Protein AF-A0A850AVA7-F1 (afdb_monomer_lite)

Secondary structure (DSSP, 8-state):
--------------S--S--------------S--HHHHHHHHHHHHHTSEEPSSSS-EET--HHHHHHHHHHHHHHHHHHHHHHHHHHHHHHHHHHHHHHHHHHHHHHHHHHHHHHHHHHHHHHHHHHHHHHHHHHHHHHHHHHHHHHHHHH-HHHHHHHHHHHHHHHHHHHHHHHHHHHHHHHHHHHHHHHHHHHHHHHHHHHHHHHHHHHHHHHTT-TT---

pLDDT: mean 82.19, std 18.34, range [40.22, 98.38]

Foldseek 3Di:
DDDDDDDDDPPDPDPPPPPDPPPPPCPVPPDPLDPLVNLVVVLVCQQVQWDDDPPDRDTHNRDPPSNVVSVVSNVVRVVVVVVVVVVVVVVVVVVVVVVVVVVVVVVVVVVVVVVVVVVVVVVVVVVVVVVVVVVVVVVVVVVVVVVVVCCVPPVVNVVVVVVVVVVVVVVVVVVVVVVVVVVVVVVVVVVVVVVVVVVVVVVVVVVVVVVVVVVVVVVDPPPPD

Sequence (225 aa):
MATDTNNGDDGSKTVSDRPLPRTGGLQRPDSEHADVYAILRELEELPDKATRLPIGSILIGFDHRRFHDLVLKMRANLPADVRVARRITRDQDKMVGQAKQQCDNLIAEGKRKADELIANAEHNASELIEKAQLKSERIIAEAEIEAQKLVSESQVVQVARSQAKEILHRAGTEAEDMRLGATDYASDVLTNLAAALERAHGEVERGRKRLEDVRVELSDPSDRG

Radius of gyration: 69.8 Å; chains: 1; bounding box: 145×46×191 Å

Structure (mmCIF, N/CA/C/O backbone):
data_AF-A0A850AVA7-F1
#
_entry.id   AF-A0A850AVA7-F1
#
loop_
_atom_site.group_PDB
_atom_site.id
_atom_site.type_symbol
_atom_site.label_atom_id
_atom_site.label_alt_id
_atom_site.label_comp_id
_atom_site.label_asym_id
_atom_site.label_entity_id
_atom_site.label_seq_id
_atom_site.pdbx_PDB_ins_code
_atom_site.Cartn_x
_atom_site.Cartn_y
_atom_site.Cartn_z
_atom_site.occupancy
_atom_site.B_iso_or_equiv
_atom_site.auth_seq_id
_atom_site.auth_comp_id
_atom_site.auth_asym_id
_atom_site.auth_atom_id
_atom_site.pdbx_PDB_model_num
ATOM 1 N N . MET A 1 1 ? 50.092 5.566 8.764 1.00 40.22 1 MET A N 1
ATOM 2 C CA . MET A 1 1 ? 50.198 4.256 8.088 1.00 40.22 1 MET A CA 1
ATOM 3 C C . MET A 1 1 ? 48.901 4.038 7.332 1.00 40.22 1 MET A C 1
ATOM 5 O O . MET A 1 1 ? 47.890 4.030 8.010 1.00 40.22 1 MET A O 1
ATOM 9 N N . ALA A 1 2 ? 49.000 3.948 5.995 1.00 43.91 2 ALA A N 1
ATOM 10 C CA . ALA A 1 2 ? 48.118 3.283 5.013 1.00 43.91 2 ALA A CA 1
ATOM 11 C C . ALA A 1 2 ? 46.589 3.490 5.095 1.00 43.91 2 ALA A C 1
ATOM 13 O O . ALA A 1 2 ? 46.009 3.385 6.161 1.00 43.91 2 ALA A O 1
ATOM 14 N N . THR A 1 3 ? 45.801 3.661 4.037 1.00 45.06 3 THR A N 1
ATOM 15 C CA . THR A 1 3 ? 45.907 3.867 2.576 1.00 45.06 3 THR A CA 1
ATOM 16 C C . THR A 1 3 ? 44.430 4.024 2.186 1.00 45.06 3 THR A C 1
ATOM 18 O O . THR A 1 3 ? 43.602 3.232 2.621 1.00 45.06 3 THR A O 1
ATOM 21 N N . ASP A 1 4 ? 44.018 5.146 1.616 1.00 48.94 4 ASP A N 1
ATOM 22 C CA . ASP A 1 4 ? 43.656 5.231 0.198 1.00 48.94 4 ASP A CA 1
ATOM 23 C C . ASP A 1 4 ? 42.806 4.050 -0.319 1.00 48.94 4 ASP A C 1
ATOM 25 O O . ASP A 1 4 ? 43.321 2.964 -0.587 1.00 48.94 4 ASP A O 1
ATOM 29 N N . THR A 1 5 ? 41.496 4.259 -0.477 1.00 52.19 5 THR A N 1
ATOM 30 C CA . THR A 1 5 ? 40.691 3.543 -1.483 1.00 52.19 5 THR A CA 1
ATOM 31 C C . THR A 1 5 ? 39.539 4.436 -1.941 1.00 52.19 5 THR A C 1
ATOM 33 O O . THR A 1 5 ? 38.397 4.351 -1.498 1.00 52.19 5 THR A O 1
ATOM 36 N N . ASN A 1 6 ? 39.920 5.364 -2.811 1.00 48.75 6 ASN A N 1
ATOM 37 C CA . ASN A 1 6 ? 39.227 5.751 -4.035 1.00 48.75 6 ASN A CA 1
ATOM 38 C C . ASN A 1 6 ? 38.164 4.738 -4.528 1.00 48.75 6 ASN A C 1
ATOM 40 O O . ASN A 1 6 ? 38.482 3.556 -4.636 1.00 48.75 6 ASN A O 1
ATOM 44 N N . ASN A 1 7 ? 36.952 5.194 -4.880 1.00 44.25 7 ASN A N 1
ATOM 45 C CA . ASN A 1 7 ? 36.428 5.179 -6.263 1.00 44.25 7 ASN A CA 1
ATOM 46 C C . ASN A 1 7 ? 34.925 5.544 -6.270 1.00 44.25 7 ASN A C 1
ATOM 48 O O . ASN A 1 7 ? 34.054 4.678 -6.190 1.00 44.25 7 ASN A O 1
ATOM 52 N N . GLY A 1 8 ? 34.626 6.842 -6.336 1.00 41.84 8 GLY A N 1
ATOM 53 C CA . GLY A 1 8 ? 33.278 7.369 -6.536 1.00 41.84 8 GLY A CA 1
ATOM 54 C C . GLY A 1 8 ? 33.093 7.837 -7.977 1.00 41.84 8 GLY A C 1
ATOM 55 O O . GLY A 1 8 ? 33.722 8.804 -8.386 1.00 41.84 8 GLY A O 1
ATOM 56 N N . ASP A 1 9 ? 32.217 7.133 -8.692 1.00 46.91 9 ASP A N 1
ATOM 57 C CA . ASP A 1 9 ? 31.283 7.677 -9.685 1.00 46.91 9 ASP A CA 1
ATOM 58 C C . ASP A 1 9 ? 31.857 8.385 -10.939 1.00 46.91 9 ASP A C 1
ATOM 60 O O . ASP A 1 9 ? 31.787 9.601 -11.102 1.00 46.91 9 ASP A O 1
ATOM 64 N N . ASP A 1 10 ? 32.359 7.582 -11.887 1.00 45.75 10 ASP A N 1
ATOM 65 C CA . ASP A 1 10 ? 32.563 7.956 -13.300 1.00 45.75 10 ASP A CA 1
ATOM 66 C C . ASP A 1 10 ? 31.261 7.704 -14.095 1.00 45.75 10 ASP A C 1
ATOM 68 O O . ASP A 1 10 ? 31.155 6.782 -14.907 1.00 45.75 10 ASP A O 1
ATOM 72 N N . GLY A 1 11 ? 30.222 8.482 -13.779 1.00 44.34 11 GLY A N 1
ATOM 73 C CA . GLY A 1 11 ? 28.854 8.346 -14.296 1.00 44.34 11 GLY A CA 1
ATOM 74 C C . GLY A 1 11 ? 28.497 9.238 -15.493 1.00 44.34 11 GLY A C 1
ATOM 75 O O . GLY A 1 11 ? 27.316 9.460 -15.752 1.00 44.34 11 GLY A O 1
ATOM 76 N N . SER A 1 12 ? 29.468 9.776 -16.239 1.00 43.72 12 SER A N 1
ATOM 77 C CA . SER A 1 12 ? 29.188 10.644 -17.398 1.00 43.72 12 SER A CA 1
ATOM 78 C C . SER A 1 12 ? 30.064 10.357 -18.616 1.00 43.72 12 SER A C 1
ATOM 80 O O . SER A 1 12 ? 30.457 11.257 -19.354 1.00 43.72 12 SER A O 1
ATOM 82 N N . LYS A 1 13 ? 30.288 9.078 -18.932 1.00 46.06 13 LYS A N 1
ATOM 83 C CA . LYS A 1 13 ? 30.668 8.691 -20.301 1.00 46.06 13 LYS A CA 1
ATOM 84 C C . LYS A 1 13 ? 29.435 8.730 -21.193 1.00 46.06 13 LYS A C 1
ATOM 86 O O . LYS A 1 13 ? 28.883 7.707 -21.594 1.00 46.06 13 LYS A O 1
ATOM 91 N N . THR A 1 14 ? 28.984 9.947 -21.481 1.00 48.88 14 THR A N 1
ATOM 92 C CA . THR A 1 14 ? 28.073 10.206 -22.585 1.00 48.88 14 THR A CA 1
ATOM 93 C C . THR A 1 14 ? 28.705 9.636 -23.848 1.00 48.88 14 THR A C 1
ATOM 95 O O . THR A 1 14 ? 29.865 9.869 -24.186 1.00 48.88 14 THR A O 1
ATOM 98 N N . VAL A 1 15 ? 27.921 8.815 -24.535 1.00 51.09 15 VAL A N 1
ATOM 99 C CA . VAL A 1 15 ? 28.202 8.257 -25.855 1.00 51.09 15 VAL A CA 1
ATOM 100 C C . VAL A 1 15 ? 28.161 9.406 -26.870 1.00 51.09 15 VAL A C 1
ATOM 102 O O . VAL A 1 15 ? 27.240 9.512 -27.669 1.00 51.09 15 VAL A O 1
ATOM 105 N N . SER A 1 16 ? 29.114 10.332 -26.793 1.00 58.72 16 SER A N 1
ATOM 106 C CA . SER A 1 16 ? 29.153 11.514 -27.655 1.00 58.72 16 SER A CA 1
ATOM 107 C C . SER A 1 16 ? 30.575 11.937 -28.004 1.00 58.72 16 SER A C 1
ATOM 109 O O . SER A 1 16 ? 30.833 13.112 -28.199 1.00 58.72 16 SER A O 1
ATOM 111 N N . ASP A 1 17 ? 31.493 10.979 -28.099 1.00 48.34 17 ASP A N 1
ATOM 112 C CA . ASP A 1 17 ? 32.820 11.220 -28.677 1.00 48.34 17 ASP A CA 1
ATOM 113 C C . ASP A 1 17 ? 33.333 9.991 -29.432 1.00 48.34 17 ASP A C 1
ATOM 115 O O . ASP A 1 17 ? 34.533 9.751 -29.553 1.00 48.34 17 ASP A O 1
ATOM 119 N N . ARG A 1 18 ? 32.425 9.180 -30.000 1.00 54.41 18 ARG A N 1
ATOM 120 C CA . ARG A 1 18 ? 32.844 8.380 -31.153 1.00 54.41 18 ARG A CA 1
ATOM 121 C C . ARG A 1 18 ? 33.002 9.381 -32.288 1.00 54.41 18 ARG A C 1
ATOM 123 O O . ARG A 1 18 ? 31.973 9.884 -32.745 1.00 54.41 18 ARG A O 1
ATOM 130 N N . PRO A 1 19 ? 34.236 9.704 -32.726 1.00 49.38 19 PRO A N 1
ATOM 131 C CA . PRO A 1 19 ? 34.391 10.536 -33.899 1.00 49.38 19 PRO A CA 1
ATOM 132 C C . PRO A 1 19 ? 33.568 9.868 -34.991 1.00 49.38 19 PRO A C 1
ATOM 134 O O . PRO A 1 19 ? 33.664 8.647 -35.176 1.00 49.38 19 PRO A O 1
ATOM 137 N N . LEU A 1 20 ? 32.722 10.654 -35.666 1.00 51.19 20 LEU A N 1
ATOM 138 C CA . LEU A 1 20 ? 32.111 10.225 -36.919 1.00 51.19 20 LEU A CA 1
ATOM 139 C C . LEU A 1 20 ? 33.210 9.500 -37.697 1.00 51.19 20 LEU A C 1
ATOM 141 O O . LEU A 1 20 ? 34.329 10.037 -37.730 1.00 51.19 20 LEU A O 1
ATOM 145 N N . PRO A 1 21 ? 32.958 8.287 -38.238 1.00 52.53 21 PRO A N 1
ATOM 146 C CA . PRO A 1 21 ? 33.949 7.632 -39.075 1.00 52.53 21 PRO A CA 1
ATOM 147 C C . PRO A 1 21 ? 34.359 8.704 -40.057 1.00 52.53 21 PRO A C 1
ATOM 149 O O . PRO A 1 21 ? 33.472 9.220 -40.740 1.00 52.53 21 PRO A O 1
ATOM 152 N N . ARG A 1 22 ? 35.633 9.142 -39.985 1.00 52.91 22 ARG A N 1
ATOM 153 C CA . ARG A 1 22 ? 36.153 10.209 -40.839 1.00 52.91 22 ARG A CA 1
ATOM 154 C C . ARG A 1 22 ? 35.634 9.819 -42.188 1.00 52.91 22 ARG A C 1
ATOM 156 O O . ARG A 1 22 ? 36.001 8.730 -42.633 1.00 52.91 22 ARG A O 1
ATOM 163 N N . THR A 1 23 ? 34.681 10.588 -42.717 1.00 51.75 23 THR A N 1
ATOM 164 C CA . THR A 1 23 ? 34.121 10.330 -44.029 1.00 51.75 23 THR A CA 1
ATOM 165 C C . THR A 1 23 ? 35.381 10.309 -44.838 1.00 51.75 23 THR A C 1
ATOM 167 O O . THR A 1 23 ? 36.045 11.346 -44.916 1.00 51.75 23 THR A O 1
ATOM 170 N N . GLY A 1 24 ? 35.821 9.099 -45.217 1.00 45.47 24 GLY A N 1
ATOM 171 C CA . GLY A 1 24 ? 37.013 8.926 -46.012 1.00 45.47 24 GLY A CA 1
ATOM 172 C C . GLY A 1 24 ? 36.717 9.889 -47.115 1.00 45.47 24 GLY A C 1
ATOM 173 O O . GLY A 1 24 ? 35.638 9.770 -47.716 1.00 45.47 24 GLY A O 1
ATOM 174 N N . GLY A 1 25 ? 37.514 10.964 -47.178 1.00 41.78 25 GLY A N 1
ATOM 175 C CA . GLY A 1 25 ? 37.182 12.054 -48.059 1.00 41.78 25 GLY A CA 1
ATOM 176 C C . GLY A 1 25 ? 36.840 11.386 -49.374 1.00 41.78 25 GLY A C 1
ATOM 177 O O . GLY A 1 25 ? 37.412 10.342 -49.721 1.00 41.78 25 GLY A O 1
ATOM 178 N N . LEU A 1 26 ? 35.937 11.968 -50.138 1.00 47.44 26 LEU A N 1
ATOM 179 C CA . LEU A 1 26 ? 36.183 11.879 -51.558 1.00 47.44 26 LEU A CA 1
ATOM 180 C C . LEU A 1 26 ? 37.540 12.573 -51.771 1.00 47.44 26 LEU A C 1
ATOM 182 O O . LEU A 1 26 ? 37.601 13.718 -52.203 1.00 47.44 26 LEU A O 1
ATOM 186 N N . GLN A 1 27 ? 38.631 11.889 -51.397 1.00 50.00 27 GLN A N 1
ATOM 187 C CA . GLN A 1 27 ? 39.891 11.916 -52.067 1.00 50.00 27 GLN A CA 1
ATOM 188 C C . GLN A 1 27 ? 39.424 11.553 -53.455 1.00 50.00 27 GLN A C 1
ATOM 190 O O . GLN A 1 27 ? 39.160 10.391 -53.778 1.00 50.00 27 GLN A O 1
ATOM 195 N N . ARG A 1 28 ? 39.142 12.609 -54.226 1.00 47.41 28 ARG A N 1
ATOM 196 C CA . ARG A 1 28 ? 39.121 12.500 -55.667 1.00 47.41 28 ARG A CA 1
ATOM 197 C C . ARG A 1 28 ? 40.365 11.668 -55.930 1.00 47.41 28 ARG A C 1
ATOM 199 O O . ARG A 1 28 ? 41.409 12.061 -55.398 1.00 47.41 28 ARG A O 1
ATOM 206 N N . PRO A 1 29 ? 40.249 10.479 -56.548 1.00 50.31 29 PRO A N 1
ATOM 207 C CA . PRO A 1 29 ? 41.451 9.741 -56.888 1.00 50.31 29 PRO A CA 1
ATOM 208 C C . PRO A 1 29 ? 42.363 10.781 -57.520 1.00 50.31 29 PRO A C 1
ATOM 210 O O . PRO A 1 29 ? 41.869 11.540 -58.356 1.00 50.31 29 PRO A O 1
ATOM 213 N N . ASP A 1 30 ? 43.580 10.939 -56.993 1.00 52.69 30 ASP A N 1
ATOM 214 C CA . ASP A 1 30 ? 44.562 11.871 -57.532 1.00 52.69 30 ASP A CA 1
ATOM 215 C C . ASP A 1 30 ? 44.819 11.393 -58.956 1.00 52.69 30 ASP A C 1
ATOM 217 O O . ASP A 1 30 ? 45.648 10.528 -59.226 1.00 52.69 30 ASP A O 1
ATOM 221 N N . SER A 1 31 ? 43.949 11.817 -59.857 1.00 50.66 31 SER A N 1
ATOM 222 C CA . SER A 1 31 ? 43.839 11.243 -61.164 1.00 50.66 31 SER A CA 1
ATOM 223 C C . SER A 1 31 ? 44.571 12.215 -62.044 1.00 50.66 31 SER A C 1
ATOM 225 O O . SER A 1 31 ? 43.991 13.151 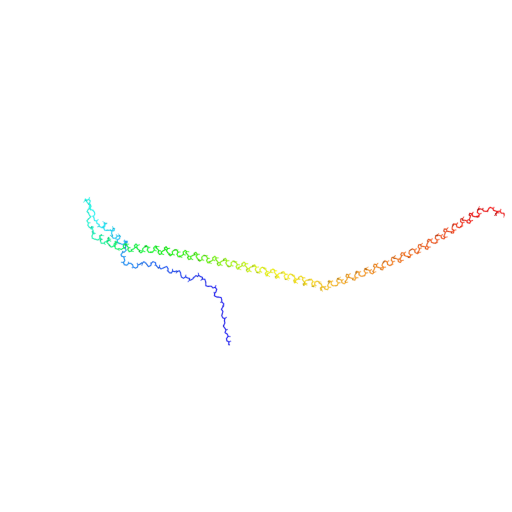-62.587 1.00 50.66 31 SER A O 1
ATOM 227 N N . GLU A 1 32 ? 45.833 11.885 -62.281 1.00 52.34 32 GLU A N 1
ATOM 228 C CA . GLU A 1 32 ? 46.534 12.154 -63.538 1.00 52.34 32 GLU A CA 1
ATOM 229 C C . GLU A 1 32 ? 45.783 11.581 -64.772 1.00 52.34 32 GLU A C 1
ATOM 231 O O . GLU A 1 32 ? 46.353 11.394 -65.845 1.00 52.34 32 GLU A O 1
ATOM 236 N N . HIS A 1 33 ? 44.488 11.276 -64.660 1.00 53.81 33 HIS A N 1
ATOM 237 C CA . HIS A 1 33 ? 43.604 10.993 -65.769 1.00 53.81 33 HIS A CA 1
ATOM 238 C C . HIS A 1 33 ? 43.091 12.341 -66.255 1.00 53.81 33 HIS A C 1
ATOM 240 O O . HIS A 1 33 ? 42.361 13.031 -65.548 1.00 53.81 33 HIS A O 1
ATOM 246 N N . ALA A 1 34 ? 43.531 12.734 -67.451 1.00 56.72 34 ALA A N 1
ATOM 247 C CA . ALA A 1 34 ? 43.000 13.890 -68.155 1.00 56.72 34 ALA A CA 1
ATOM 248 C C . ALA A 1 34 ? 41.467 13.863 -68.073 1.00 56.72 34 ALA A C 1
ATOM 250 O O . ALA A 1 34 ? 40.853 12.914 -68.567 1.00 56.72 34 ALA A O 1
ATOM 251 N N . ASP A 1 35 ? 40.901 14.867 -67.395 1.00 72.00 35 ASP A N 1
ATOM 252 C CA . ASP A 1 35 ? 39.476 14.975 -67.097 1.00 72.00 35 ASP A CA 1
ATOM 253 C C . ASP A 1 35 ? 38.687 14.714 -68.384 1.00 72.00 35 ASP A C 1
ATOM 255 O O . ASP A 1 35 ? 38.837 15.437 -69.373 1.00 72.00 35 ASP A O 1
ATOM 259 N N . VAL A 1 36 ? 37.892 13.642 -68.408 1.00 76.31 36 VAL A N 1
ATOM 260 C CA . VAL A 1 36 ? 37.093 13.272 -69.584 1.00 76.31 36 VAL A CA 1
ATOM 261 C C . VAL A 1 36 ? 36.213 14.446 -70.008 1.00 76.31 36 VAL A C 1
ATOM 263 O O . VAL A 1 36 ? 36.007 14.639 -71.203 1.00 76.31 36 VAL A O 1
ATOM 266 N N . TYR A 1 37 ? 35.775 15.285 -69.063 1.00 75.25 37 TYR A N 1
ATOM 267 C CA . TYR A 1 37 ? 35.042 16.513 -69.357 1.00 75.25 37 TYR A CA 1
ATOM 268 C C . TYR A 1 37 ? 35.904 17.577 -70.042 1.00 75.25 37 TYR A C 1
ATOM 270 O O . TYR A 1 37 ? 35.402 18.298 -70.900 1.00 75.25 37 TYR A O 1
ATOM 278 N N . ALA A 1 38 ? 37.192 17.672 -69.713 1.00 80.75 38 ALA A N 1
ATOM 279 C CA . ALA A 1 38 ? 38.118 18.559 -70.414 1.00 80.75 38 ALA A CA 1
ATOM 280 C C . ALA A 1 38 ? 38.400 18.062 -71.840 1.00 80.75 38 ALA A C 1
ATOM 282 O O . ALA A 1 38 ? 38.405 18.866 -72.769 1.00 80.75 38 ALA A O 1
ATOM 283 N N . ILE A 1 39 ? 38.562 16.746 -72.030 1.00 80.56 39 ILE A N 1
ATOM 284 C CA . ILE A 1 39 ? 38.726 16.133 -73.360 1.00 80.56 39 ILE A CA 1
ATOM 285 C C . ILE A 1 39 ? 37.460 16.321 -74.206 1.00 80.56 39 ILE A C 1
ATOM 287 O O . ILE A 1 39 ? 37.561 16.665 -75.380 1.00 80.56 39 ILE A O 1
ATOM 291 N N . LEU A 1 40 ? 36.277 16.117 -73.617 1.00 77.69 40 LEU A N 1
ATOM 292 C CA . LEU A 1 40 ? 34.985 16.344 -74.269 1.00 77.69 40 LEU A CA 1
ATOM 293 C C . LEU A 1 40 ? 34.816 17.799 -74.695 1.00 77.69 40 LEU A C 1
ATOM 295 O O . LEU A 1 40 ? 34.482 18.051 -75.846 1.00 77.69 40 LEU A O 1
ATOM 299 N N . ARG A 1 41 ? 35.118 18.745 -73.801 1.00 81.94 41 ARG A N 1
ATOM 300 C CA . ARG A 1 41 ? 35.055 20.179 -74.101 1.00 81.94 41 ARG A CA 1
ATOM 301 C C . ARG A 1 41 ? 36.007 20.562 -75.233 1.00 81.94 41 ARG A C 1
ATOM 303 O O . ARG A 1 41 ? 35.612 21.269 -76.150 1.00 81.94 41 ARG A O 1
ATOM 310 N N . GLU A 1 42 ? 37.244 20.063 -75.213 1.00 82.00 42 GLU A N 1
ATOM 311 C CA . GLU A 1 42 ? 38.199 20.317 -76.300 1.00 82.00 42 GLU A CA 1
ATOM 312 C C . GLU A 1 42 ? 37.700 19.726 -77.629 1.00 82.00 42 GLU A C 1
ATOM 314 O O . GLU A 1 42 ? 37.827 20.363 -78.672 1.00 82.00 42 GLU A O 1
ATOM 319 N N . LEU A 1 43 ? 37.089 18.538 -77.598 1.00 80.94 43 LEU A N 1
ATOM 320 C CA . LEU A 1 43 ? 36.521 17.875 -78.772 1.00 80.94 43 LEU A CA 1
ATOM 321 C C . LEU A 1 43 ? 35.287 18.609 -79.327 1.00 80.94 43 LEU A C 1
ATOM 323 O O . LEU A 1 43 ? 35.117 18.652 -80.545 1.00 80.94 43 LEU A O 1
ATOM 327 N N . GLU A 1 44 ? 34.470 19.212 -78.462 1.00 75.31 44 GLU A N 1
ATOM 328 C CA . GLU A 1 44 ? 33.330 20.071 -78.820 1.00 75.31 44 GLU A CA 1
ATOM 329 C C . GLU A 1 44 ? 33.762 21.412 -79.432 1.00 75.31 44 GLU A C 1
ATOM 331 O O . GLU A 1 44 ? 33.070 21.929 -80.302 1.00 75.31 44 GLU A O 1
ATOM 336 N N . GLU A 1 45 ? 34.922 21.955 -79.052 1.00 81.44 45 GLU A N 1
ATOM 337 C CA . GLU A 1 45 ? 35.440 23.221 -79.594 1.00 81.44 45 GLU A CA 1
ATOM 338 C C . GLU A 1 45 ? 36.118 23.081 -80.971 1.00 81.44 45 GLU A C 1
ATOM 340 O O . GLU A 1 45 ? 36.299 24.074 -81.683 1.00 81.44 45 GLU A O 1
ATOM 345 N N . LEU A 1 46 ? 36.553 21.875 -81.358 1.00 75.94 46 LEU A N 1
ATOM 346 C CA . LEU A 1 46 ? 37.264 21.654 -82.627 1.00 75.94 46 LEU A CA 1
ATOM 347 C C . LEU A 1 46 ? 36.433 22.005 -83.881 1.00 75.94 46 LEU A C 1
ATOM 349 O O . LEU A 1 46 ? 36.999 22.599 -84.802 1.00 75.94 46 LEU A O 1
ATOM 353 N N . PRO A 1 47 ? 35.128 21.676 -83.967 1.00 68.50 47 PRO A N 1
ATOM 354 C CA . PRO A 1 47 ? 34.270 22.091 -85.073 1.00 68.50 47 PRO A CA 1
ATOM 355 C C . PRO A 1 47 ? 33.967 23.593 -85.077 1.00 68.50 47 PRO A C 1
ATOM 357 O O . PRO A 1 47 ? 33.886 24.171 -86.158 1.00 68.50 47 PRO A O 1
ATOM 360 N N . ASP A 1 48 ? 33.833 24.225 -83.906 1.00 70.00 48 ASP A N 1
ATOM 361 C CA . ASP A 1 48 ? 33.526 25.660 -83.778 1.00 70.00 48 ASP A CA 1
ATOM 362 C C . ASP A 1 48 ? 34.681 26.546 -84.260 1.00 70.00 48 ASP A C 1
ATOM 364 O O . ASP A 1 48 ? 34.477 27.654 -84.756 1.00 70.00 48 ASP A O 1
ATOM 368 N N . LYS A 1 49 ? 35.912 26.034 -84.166 1.00 69.25 49 LYS A N 1
ATOM 369 C CA . LYS A 1 49 ? 37.121 26.683 -84.692 1.00 69.25 49 LYS A CA 1
ATOM 370 C C . LYS A 1 49 ? 37.303 26.480 -86.203 1.00 69.25 49 LYS A C 1
ATOM 372 O O . LYS A 1 49 ? 38.161 27.132 -86.799 1.00 69.25 49 LYS A O 1
ATOM 377 N N . ALA A 1 50 ? 36.518 25.606 -86.836 1.00 67.94 50 ALA A N 1
ATOM 378 C CA . ALA A 1 50 ? 36.593 25.342 -88.269 1.00 67.94 50 ALA A CA 1
ATOM 379 C C . ALA A 1 50 ? 35.628 26.244 -89.056 1.00 67.94 50 ALA A C 1
ATOM 381 O O . ALA A 1 50 ? 34.443 26.356 -88.748 1.00 67.94 50 ALA A O 1
ATOM 382 N N . THR A 1 51 ? 36.115 26.868 -90.129 1.00 66.44 51 THR A N 1
ATOM 383 C CA . THR A 1 51 ? 35.281 27.726 -90.984 1.00 66.44 51 THR A CA 1
ATOM 384 C C . THR A 1 51 ? 34.482 26.868 -91.969 1.00 66.44 51 THR A C 1
ATOM 386 O O . THR A 1 51 ? 35.062 26.109 -92.752 1.00 66.44 51 THR A O 1
ATOM 389 N N . ARG A 1 52 ? 33.146 26.988 -91.951 1.00 62.91 52 ARG A N 1
ATOM 390 C CA . ARG A 1 52 ? 32.242 26.345 -92.925 1.00 62.91 52 ARG A CA 1
ATOM 391 C C . ARG A 1 52 ? 32.037 27.230 -94.154 1.00 62.91 52 ARG A C 1
ATOM 393 O O . ARG A 1 52 ? 31.687 28.399 -94.017 1.00 62.91 52 ARG A O 1
ATOM 400 N N . LEU A 1 53 ? 32.200 26.657 -95.347 1.00 58.56 53 LEU A N 1
ATOM 401 C CA . LEU A 1 53 ? 31.893 27.323 -96.617 1.00 58.56 53 LEU A CA 1
ATOM 402 C C . LEU A 1 53 ? 30.458 27.007 -97.093 1.00 58.56 53 LEU A C 1
ATOM 404 O O . LEU A 1 53 ? 29.954 25.917 -96.828 1.00 58.56 53 LEU A O 1
ATOM 408 N N . PRO A 1 54 ? 29.798 27.930 -97.823 1.00 52.62 54 PRO A N 1
ATOM 409 C CA . PRO A 1 54 ? 28.399 27.787 -98.247 1.00 52.62 54 PRO A CA 1
ATOM 410 C C . PRO A 1 54 ? 28.171 26.779 -99.391 1.00 52.62 54 PRO A C 1
ATOM 412 O O . PRO A 1 54 ? 27.024 26.494 -99.724 1.00 52.62 54 PRO A O 1
ATOM 415 N N . ILE A 1 55 ? 29.229 26.223 -99.996 1.00 51.94 55 ILE A N 1
ATOM 416 C CA . ILE A 1 55 ? 29.142 25.272 -101.114 1.00 51.94 55 ILE A CA 1
ATOM 417 C C . ILE A 1 55 ? 29.930 24.010 -100.738 1.00 51.94 55 ILE A C 1
ATOM 419 O O . ILE A 1 55 ? 31.151 23.966 -100.863 1.00 51.94 55 ILE A O 1
ATOM 423 N N . GLY A 1 56 ? 29.218 22.984 -100.266 1.00 54.94 56 GLY A N 1
ATOM 424 C CA . GLY A 1 56 ? 29.785 21.686 -99.884 1.00 54.94 56 GLY A CA 1
ATOM 425 C C . GLY A 1 56 ? 30.237 21.592 -98.422 1.00 54.94 56 GLY A C 1
ATOM 426 O O . GLY A 1 56 ? 30.658 22.563 -97.803 1.00 54.94 56 GLY A O 1
ATOM 427 N N . SER A 1 57 ? 30.155 20.387 -97.856 1.00 60.41 57 SER A N 1
ATOM 428 C CA . SER A 1 57 ? 30.442 20.074 -96.446 1.00 60.41 57 SER A CA 1
ATOM 429 C C . SER A 1 57 ? 31.941 20.029 -96.106 1.00 60.41 57 SER A C 1
ATOM 431 O O . SER A 1 57 ? 32.372 19.199 -95.305 1.00 60.41 57 SER A O 1
ATOM 433 N N . ILE A 1 58 ? 32.760 20.865 -96.746 1.00 58.97 58 ILE A N 1
ATOM 434 C CA . ILE A 1 58 ? 34.207 20.913 -96.518 1.00 58.97 58 ILE A CA 1
ATOM 435 C C . ILE A 1 58 ? 34.481 21.888 -95.373 1.00 58.97 58 ILE A C 1
ATOM 437 O O . ILE A 1 58 ? 34.134 23.067 -95.440 1.00 58.97 58 ILE A O 1
ATOM 441 N N . LEU A 1 59 ? 35.106 21.379 -94.314 1.00 61.38 59 LEU A N 1
ATOM 442 C CA . LEU A 1 59 ? 35.547 22.161 -93.163 1.00 61.38 59 LEU A CA 1
ATOM 443 C C . LEU A 1 59 ? 37.004 22.585 -93.374 1.00 61.38 59 LEU A C 1
ATOM 445 O O . LEU A 1 59 ? 37.892 21.733 -93.415 1.00 61.38 59 LEU A O 1
ATOM 449 N N . ILE A 1 60 ? 37.260 23.890 -93.495 1.00 60.38 60 ILE A N 1
ATOM 450 C CA . ILE A 1 60 ? 38.624 24.434 -93.572 1.00 60.38 60 ILE A CA 1
ATOM 451 C C . ILE A 1 60 ? 39.083 24.795 -92.156 1.00 60.38 60 ILE A C 1
ATOM 453 O O . ILE A 1 60 ? 38.376 25.486 -91.423 1.00 60.38 60 ILE A O 1
ATOM 457 N N . GLY A 1 61 ? 40.266 24.312 -91.765 1.00 66.12 61 GLY A N 1
ATOM 458 C CA . GLY A 1 61 ? 40.826 24.515 -90.421 1.00 66.12 61 GLY A CA 1
ATOM 459 C C . GLY A 1 61 ? 40.409 23.467 -89.383 1.00 66.12 61 GLY A C 1
ATOM 460 O O . GLY A 1 61 ? 40.802 23.576 -88.227 1.00 66.12 61 GLY A O 1
ATOM 461 N N . PHE A 1 62 ? 39.655 22.435 -89.778 1.00 74.25 62 PHE A N 1
ATOM 462 C CA . PHE A 1 62 ? 39.342 21.307 -88.901 1.00 74.25 62 PHE A CA 1
ATOM 463 C C . PHE A 1 62 ? 40.532 20.348 -88.797 1.00 74.25 62 PHE A C 1
ATOM 465 O O . PHE A 1 62 ? 40.913 19.699 -89.775 1.00 74.25 62 PHE A O 1
ATOM 472 N N . ASP A 1 63 ? 41.107 20.233 -87.602 1.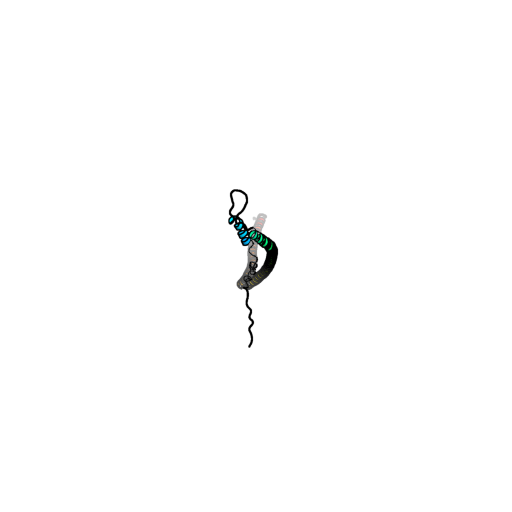00 78.56 63 ASP A N 1
ATOM 473 C CA . ASP A 1 63 ? 42.212 19.314 -87.344 1.00 78.56 63 ASP A CA 1
ATOM 474 C C . ASP A 1 63 ? 41.694 17.899 -87.043 1.00 78.56 63 ASP A C 1
ATOM 476 O O . ASP A 1 63 ? 41.379 17.529 -85.908 1.00 78.56 63 ASP A O 1
ATOM 480 N N . HIS A 1 64 ? 41.636 17.080 -88.093 1.00 76.50 64 HIS A N 1
ATOM 481 C CA . HIS A 1 64 ? 41.224 15.682 -87.995 1.00 76.50 64 HIS A CA 1
ATOM 482 C C . HIS A 1 64 ? 42.170 14.830 -87.128 1.00 76.50 64 HIS A C 1
ATOM 484 O O . HIS A 1 64 ? 41.727 13.856 -86.518 1.00 76.50 64 HIS A O 1
ATOM 490 N N . ARG A 1 65 ? 43.461 15.190 -87.032 1.00 77.75 65 ARG A N 1
ATOM 491 C CA . ARG A 1 65 ? 44.430 14.456 -86.200 1.00 77.75 65 ARG A CA 1
ATOM 492 C C . ARG A 1 65 ? 44.179 14.736 -84.727 1.00 77.75 65 ARG A C 1
ATOM 494 O O . ARG A 1 65 ? 44.052 13.796 -83.950 1.00 77.75 65 ARG A O 1
ATOM 501 N N . ARG A 1 66 ? 44.004 16.011 -84.365 1.00 79.62 66 ARG A N 1
ATOM 502 C CA . ARG A 1 66 ? 43.668 16.419 -82.993 1.00 79.62 66 ARG A CA 1
ATOM 503 C C . ARG A 1 66 ? 42.355 15.795 -82.526 1.00 79.62 66 ARG A C 1
ATOM 505 O O . ARG A 1 66 ? 42.291 15.288 -81.410 1.00 79.62 66 ARG A O 1
ATOM 512 N N . PHE A 1 67 ? 41.340 15.773 -83.390 1.00 82.00 67 PHE A N 1
ATOM 513 C CA . PHE A 1 67 ? 40.068 15.104 -83.110 1.00 82.00 67 PHE A CA 1
ATOM 514 C C . PHE A 1 67 ? 40.267 13.614 -82.803 1.00 82.00 67 PHE A C 1
ATOM 516 O O . PHE A 1 67 ? 39.804 13.120 -81.776 1.00 82.00 67 PHE A O 1
ATOM 523 N N . HIS A 1 68 ? 41.001 12.902 -83.659 1.00 82.62 68 HIS A N 1
ATOM 524 C CA . HIS A 1 68 ? 41.270 11.480 -83.471 1.00 82.62 68 HIS A CA 1
ATOM 525 C C . HIS A 1 68 ? 42.077 11.198 -82.191 1.00 82.62 68 HIS A C 1
ATOM 527 O O . HIS A 1 68 ? 41.748 10.270 -81.450 1.00 82.62 68 HIS A O 1
ATOM 533 N N . ASP A 1 69 ? 43.076 12.023 -81.876 1.00 84.31 69 ASP A N 1
ATOM 534 C CA . ASP A 1 69 ? 43.880 11.889 -80.658 1.00 84.31 69 ASP A CA 1
ATOM 535 C C . ASP A 1 69 ? 43.042 12.088 -79.385 1.00 84.31 69 ASP A C 1
ATOM 537 O O . ASP A 1 69 ? 43.220 11.359 -78.405 1.00 84.31 69 ASP A O 1
ATOM 541 N N . LEU A 1 70 ? 42.095 13.033 -79.391 1.00 83.75 70 LEU A N 1
ATOM 542 C CA . LEU A 1 70 ? 41.156 13.240 -78.282 1.00 83.75 70 LEU A CA 1
ATOM 543 C C . LEU A 1 70 ? 40.191 12.059 -78.125 1.00 83.75 70 LEU A C 1
ATOM 545 O O . LEU A 1 70 ? 39.991 11.587 -77.005 1.00 83.75 70 LEU A O 1
ATOM 549 N N . VAL A 1 71 ? 39.662 11.513 -79.226 1.00 82.94 71 VAL A N 1
ATOM 550 C CA . VAL A 1 71 ? 38.820 10.302 -79.200 1.00 82.94 71 VAL A CA 1
ATOM 551 C C . VAL A 1 71 ? 39.592 9.101 -78.648 1.00 82.94 71 VAL A C 1
ATOM 553 O O . VAL A 1 71 ? 39.057 8.344 -77.835 1.00 82.94 71 VAL A O 1
ATOM 556 N N . LEU A 1 72 ? 40.856 8.919 -79.040 1.00 82.75 72 LEU A N 1
ATOM 557 C CA . LEU A 1 72 ? 41.699 7.842 -78.519 1.00 82.75 72 LEU A CA 1
ATOM 558 C C . LEU A 1 72 ? 41.966 7.994 -77.019 1.00 82.75 72 LEU A C 1
ATOM 560 O O . LEU A 1 72 ? 41.841 7.014 -76.284 1.00 82.75 72 LEU A O 1
ATOM 564 N N . LYS A 1 73 ? 42.272 9.209 -76.550 1.00 83.00 73 LYS A N 1
ATOM 565 C CA . LYS A 1 73 ? 42.426 9.500 -75.114 1.00 83.00 73 LYS A CA 1
ATOM 566 C C . LYS A 1 73 ? 41.135 9.228 -74.343 1.00 83.00 73 LYS A C 1
ATOM 568 O O . LYS A 1 73 ? 41.174 8.592 -73.293 1.00 83.00 73 LYS A O 1
ATOM 573 N N . MET A 1 74 ? 39.987 9.625 -74.889 1.00 82.19 74 MET A N 1
ATOM 574 C CA . MET A 1 74 ? 38.679 9.348 -74.296 1.00 82.19 74 MET A CA 1
ATOM 575 C C . MET A 1 74 ? 38.422 7.837 -74.206 1.00 82.19 74 MET A C 1
ATOM 577 O O . MET A 1 74 ? 38.059 7.326 -73.151 1.00 82.19 74 MET A O 1
ATOM 581 N N . ARG A 1 75 ? 38.683 7.087 -75.281 1.00 79.50 75 ARG A N 1
ATOM 582 C CA . ARG A 1 75 ? 38.531 5.624 -75.309 1.00 79.50 75 ARG A CA 1
ATOM 583 C C . ARG A 1 75 ? 39.491 4.907 -74.353 1.00 79.50 75 ARG A C 1
ATOM 585 O O . ARG A 1 75 ? 39.129 3.854 -73.829 1.00 79.50 75 ARG A O 1
ATOM 592 N N . ALA A 1 76 ? 40.684 5.450 -74.126 1.00 82.31 76 ALA A N 1
ATOM 593 C CA . ALA A 1 76 ? 41.644 4.912 -73.167 1.00 82.31 76 ALA A CA 1
ATOM 594 C C . ALA A 1 76 ? 41.210 5.153 -71.708 1.00 82.31 76 ALA A C 1
ATOM 596 O O . ALA A 1 76 ? 41.337 4.248 -70.882 1.00 82.31 76 ALA A O 1
ATOM 597 N N . ASN A 1 77 ? 40.643 6.328 -71.408 1.00 80.12 77 ASN A N 1
ATOM 598 C CA . ASN A 1 77 ? 40.339 6.752 -70.036 1.00 80.12 77 ASN A CA 1
ATOM 599 C C . ASN A 1 77 ? 38.914 6.384 -69.571 1.00 80.12 77 ASN A C 1
ATOM 601 O O . ASN A 1 77 ? 38.737 5.940 -68.437 1.00 80.12 77 ASN A O 1
ATOM 605 N N . LEU A 1 78 ? 37.902 6.444 -70.448 1.00 82.94 78 LEU A N 1
ATOM 606 C CA . LEU A 1 78 ? 36.499 6.143 -70.110 1.00 82.94 78 LEU A CA 1
ATOM 607 C C . LEU A 1 78 ? 36.284 4.790 -69.406 1.00 82.94 78 LEU A C 1
ATOM 609 O O . LEU A 1 78 ? 35.536 4.736 -68.426 1.00 82.94 78 LEU A O 1
ATOM 613 N N . PRO A 1 79 ? 36.891 3.667 -69.853 1.00 84.00 79 PRO A N 1
ATOM 614 C CA . PRO A 1 79 ? 36.672 2.384 -69.196 1.00 84.00 79 PRO A CA 1
ATOM 615 C C . PRO A 1 79 ? 37.184 2.363 -67.754 1.00 84.00 79 PRO A C 1
ATOM 617 O O . PRO A 1 79 ? 36.646 1.616 -66.935 1.00 84.00 79 PRO A O 1
ATOM 620 N N . ALA A 1 80 ? 38.231 3.132 -67.441 1.00 82.38 80 ALA A N 1
ATOM 621 C CA . ALA A 1 80 ? 38.773 3.232 -66.092 1.00 82.38 80 ALA A CA 1
ATOM 622 C C . ALA A 1 80 ? 37.814 3.998 -65.174 1.00 82.38 80 ALA A C 1
ATOM 624 O O . ALA A 1 80 ? 37.417 3.453 -64.141 1.00 82.38 80 ALA A O 1
ATOM 625 N N . ASP A 1 81 ? 37.338 5.162 -65.607 1.00 81.06 81 ASP A N 1
ATOM 626 C CA . ASP A 1 81 ? 36.422 6.004 -64.830 1.00 81.06 81 ASP A CA 1
ATOM 627 C C . ASP A 1 81 ? 35.082 5.307 -64.570 1.00 81.06 81 ASP A C 1
ATOM 629 O O . ASP A 1 81 ? 34.582 5.288 -63.444 1.00 81.06 81 ASP A O 1
ATOM 633 N N . VAL A 1 82 ? 34.534 4.613 -65.573 1.00 86.81 82 VAL A N 1
ATOM 634 C CA . VAL A 1 82 ? 33.298 3.828 -65.421 1.00 86.81 82 VAL A CA 1
ATOM 635 C C . VAL A 1 82 ? 33.473 2.670 -64.426 1.00 86.81 82 VAL A C 1
ATOM 637 O O . VAL A 1 82 ? 32.528 2.310 -63.717 1.00 86.81 82 VAL A O 1
ATOM 640 N N . ARG A 1 83 ? 34.661 2.052 -64.347 1.00 86.38 83 ARG A N 1
ATOM 641 C CA . ARG A 1 83 ? 34.946 1.019 -63.331 1.00 86.38 83 ARG A CA 1
ATOM 642 C C . ARG A 1 83 ? 35.030 1.621 -61.934 1.00 86.38 83 ARG A C 1
ATOM 644 O O . ARG A 1 83 ? 34.541 0.991 -60.999 1.00 86.38 83 ARG A O 1
ATOM 651 N N . VAL A 1 84 ? 35.642 2.794 -61.792 1.00 85.81 84 VAL A N 1
ATOM 652 C CA . VAL A 1 84 ? 35.725 3.514 -60.513 1.00 85.81 84 VAL A CA 1
ATOM 653 C C . VAL A 1 84 ? 34.326 3.896 -60.039 1.00 85.81 84 VAL A C 1
ATOM 655 O O . VAL A 1 84 ? 33.955 3.528 -58.927 1.00 85.81 84 VAL A O 1
ATOM 658 N N . ALA A 1 85 ? 33.506 4.499 -60.904 1.00 86.19 85 ALA A N 1
ATOM 659 C CA . ALA A 1 85 ? 32.119 4.838 -60.593 1.00 86.19 85 ALA A CA 1
ATOM 660 C C . ALA A 1 85 ? 31.315 3.610 -60.125 1.00 86.19 85 ALA A C 1
ATOM 662 O O . ALA A 1 85 ? 30.676 3.652 -59.077 1.00 86.19 85 ALA A O 1
ATOM 663 N N . ARG A 1 86 ? 31.423 2.471 -60.830 1.00 87.81 86 ARG A N 1
ATOM 664 C CA . ARG A 1 86 ? 30.748 1.221 -60.428 1.00 87.81 86 ARG A CA 1
ATOM 665 C C . ARG A 1 86 ? 31.220 0.667 -59.083 1.00 87.81 86 ARG A C 1
ATOM 667 O O . ARG A 1 86 ? 30.408 0.093 -58.359 1.00 87.81 86 ARG A O 1
ATOM 674 N N . ARG A 1 87 ? 32.510 0.795 -58.745 1.00 89.25 87 ARG A N 1
ATOM 675 C CA . ARG A 1 87 ? 33.019 0.395 -57.421 1.00 89.25 87 ARG A CA 1
ATOM 676 C C . ARG A 1 87 ? 32.443 1.288 -56.334 1.00 89.25 87 ARG A C 1
ATOM 678 O O . ARG A 1 87 ? 31.914 0.752 -55.373 1.00 89.25 87 ARG A O 1
ATOM 685 N N . ILE A 1 88 ? 32.453 2.604 -56.542 1.00 89.19 88 ILE A N 1
ATOM 686 C CA . ILE A 1 88 ? 31.896 3.570 -55.590 1.00 89.19 88 ILE A CA 1
ATOM 687 C C . ILE A 1 88 ? 30.420 3.269 -55.321 1.00 89.19 88 ILE A C 1
ATOM 689 O O . ILE A 1 88 ? 30.044 3.168 -54.161 1.00 89.19 88 ILE A O 1
ATOM 693 N N . THR A 1 89 ? 29.597 3.044 -56.352 1.00 90.50 89 THR A N 1
ATOM 694 C CA . THR A 1 89 ? 28.179 2.687 -56.156 1.00 90.50 89 THR A CA 1
ATOM 695 C C . THR A 1 89 ? 28.023 1.384 -55.375 1.00 90.50 89 THR A C 1
ATOM 697 O O . THR A 1 89 ? 27.261 1.324 -54.417 1.00 90.50 89 THR A O 1
ATOM 700 N N . ARG A 1 90 ? 28.794 0.343 -55.714 1.00 93.94 90 ARG A N 1
ATOM 701 C CA . ARG A 1 90 ? 28.751 -0.933 -54.984 1.00 93.94 90 ARG A CA 1
ATOM 702 C C . ARG A 1 90 ? 29.184 -0.782 -53.525 1.00 93.94 90 ARG A C 1
ATOM 704 O O . ARG A 1 90 ? 28.636 -1.453 -52.652 1.00 93.94 90 ARG A O 1
ATOM 711 N N . ASP A 1 91 ? 30.189 0.043 -53.268 1.00 91.38 91 ASP A N 1
ATOM 712 C CA . ASP A 1 91 ? 30.704 0.292 -51.927 1.00 91.38 91 ASP A CA 1
ATOM 713 C C . ASP A 1 91 ? 29.721 1.147 -51.118 1.00 91.38 91 ASP A C 1
ATOM 715 O O . ASP A 1 91 ? 29.497 0.854 -49.947 1.00 91.38 91 ASP A O 1
ATOM 719 N N . GLN A 1 92 ? 29.044 2.109 -51.753 1.00 92.38 92 GLN A N 1
ATOM 720 C CA . GLN A 1 92 ? 27.925 2.850 -51.167 1.00 92.38 92 GLN A CA 1
ATOM 721 C C . GLN A 1 92 ? 26.767 1.921 -50.794 1.00 92.38 92 GLN A C 1
ATOM 723 O O . GLN A 1 92 ? 26.311 1.965 -49.655 1.00 92.38 92 GLN A O 1
ATOM 728 N N . ASP A 1 93 ? 26.331 1.035 -51.693 1.00 92.88 93 ASP A N 1
ATOM 729 C CA . ASP A 1 93 ? 25.241 0.088 -51.417 1.00 92.88 93 ASP A CA 1
ATOM 730 C C . ASP A 1 93 ? 25.581 -0.832 -50.239 1.00 92.88 93 ASP A C 1
ATOM 732 O O . ASP A 1 93 ? 24.760 -1.058 -49.345 1.00 92.88 93 ASP A O 1
ATOM 736 N N . LYS A 1 94 ? 26.823 -1.329 -50.194 1.00 95.38 94 LYS A N 1
ATOM 737 C CA . LYS A 1 94 ? 27.325 -2.119 -49.063 1.00 95.38 94 LYS A CA 1
ATOM 738 C C . LYS A 1 94 ? 27.356 -1.310 -47.774 1.00 95.38 94 LYS A C 1
ATOM 740 O O . LYS A 1 94 ? 26.917 -1.817 -46.745 1.00 95.38 94 LYS A O 1
ATOM 745 N N . MET A 1 95 ? 27.859 -0.079 -47.820 1.00 95.19 95 MET A N 1
ATOM 746 C CA . MET A 1 95 ? 27.951 0.797 -46.655 1.00 95.19 95 MET A CA 1
ATOM 747 C C . MET A 1 95 ? 26.560 1.121 -46.104 1.00 95.19 95 MET A C 1
ATOM 749 O O . MET A 1 95 ? 26.348 1.025 -44.899 1.00 95.19 95 MET A O 1
ATOM 753 N N . VAL A 1 96 ? 25.591 1.426 -46.970 1.00 95.44 96 VAL A N 1
ATOM 754 C CA . VAL A 1 96 ? 24.194 1.666 -46.580 1.00 95.44 96 VAL A CA 1
ATOM 755 C C . VAL A 1 96 ? 23.568 0.402 -45.994 1.00 95.44 96 VAL A C 1
ATOM 757 O O . VAL A 1 96 ? 22.886 0.484 -44.975 1.00 95.44 96 VAL A O 1
ATOM 760 N N . GLY A 1 97 ? 23.815 -0.770 -46.586 1.00 95.88 97 GLY A N 1
ATOM 761 C CA . GLY A 1 97 ? 23.346 -2.048 -46.045 1.00 95.88 97 GLY A CA 1
ATOM 762 C C . GLY A 1 97 ? 23.912 -2.340 -44.652 1.00 95.88 97 GLY A C 1
ATOM 763 O O . GLY A 1 97 ? 23.165 -2.686 -43.739 1.00 95.88 97 GLY A O 1
ATOM 764 N N . GLN A 1 98 ? 25.217 -2.134 -44.463 1.00 95.56 98 GLN A N 1
ATOM 765 C CA . GLN A 1 98 ? 25.882 -2.296 -43.169 1.00 95.56 98 GLN A CA 1
ATOM 766 C C . GLN A 1 98 ? 25.378 -1.289 -42.134 1.00 95.56 98 GLN A C 1
ATOM 768 O O . GLN A 1 98 ? 25.100 -1.681 -41.004 1.00 95.56 98 GLN A O 1
ATOM 773 N N . ALA A 1 99 ? 25.215 -0.020 -42.512 1.00 95.38 99 ALA A N 1
ATOM 774 C CA . ALA A 1 99 ? 24.692 1.016 -41.629 1.00 95.38 99 ALA A CA 1
ATOM 775 C C . ALA A 1 99 ? 23.261 0.699 -41.179 1.00 95.38 99 ALA A C 1
ATOM 777 O O . ALA A 1 99 ? 22.972 0.767 -39.988 1.00 95.38 99 ALA A O 1
ATOM 778 N N . LYS A 1 100 ? 22.386 0.272 -42.102 1.00 96.00 100 LYS A N 1
ATOM 779 C CA . LYS A 1 100 ? 21.021 -0.165 -41.767 1.00 96.00 100 LYS A CA 1
ATOM 780 C C . LYS A 1 100 ? 21.032 -1.329 -40.780 1.00 96.00 100 LYS A C 1
ATOM 782 O O . LYS A 1 100 ? 20.415 -1.225 -39.729 1.00 96.00 100 LYS A O 1
ATOM 787 N N . GLN A 1 101 ? 21.818 -2.371 -41.054 1.00 96.81 101 GLN A N 1
ATOM 788 C CA . GLN A 1 101 ? 21.936 -3.512 -40.146 1.00 96.81 101 GLN A CA 1
ATOM 789 C C . GLN A 1 101 ? 22.465 -3.107 -38.761 1.00 96.81 101 GLN A C 1
ATOM 791 O O . GLN A 1 101 ? 22.004 -3.620 -37.744 1.00 96.81 101 GLN A O 1
ATOM 796 N N . GLN A 1 102 ? 23.435 -2.191 -38.703 1.00 95.44 102 GLN A N 1
ATOM 797 C CA . GLN A 1 102 ? 23.957 -1.666 -37.440 1.00 95.44 102 GLN A CA 1
ATOM 798 C C . GLN A 1 102 ? 22.891 -0.885 -36.665 1.00 95.44 102 GLN A C 1
ATOM 800 O O . GLN A 1 102 ? 22.765 -1.084 -35.458 1.00 95.44 102 GLN A O 1
ATOM 805 N N . CYS A 1 103 ? 22.111 -0.038 -37.341 1.00 96.62 103 CYS A N 1
ATOM 806 C CA . CYS A 1 103 ? 20.988 0.673 -36.733 1.00 96.62 103 CYS A CA 1
ATOM 807 C C . CYS A 1 103 ? 19.932 -0.297 -36.196 1.00 96.62 103 CYS A C 1
ATOM 809 O O . CYS A 1 103 ? 19.505 -0.148 -35.053 1.00 96.62 103 CYS A O 1
ATOM 811 N N . ASP A 1 104 ? 19.561 -1.314 -36.972 1.00 96.88 104 ASP A N 1
ATOM 812 C CA . ASP A 1 104 ? 18.566 -2.309 -36.566 1.00 96.88 104 ASP A CA 1
ATOM 813 C C . ASP A 1 104 ? 19.032 -3.089 -35.332 1.00 96.88 104 ASP A C 1
ATOM 815 O O . ASP A 1 104 ? 18.279 -3.248 -34.369 1.00 96.88 104 ASP A O 1
ATOM 819 N N . ASN A 1 105 ? 20.302 -3.500 -35.309 1.00 97.12 105 ASN A N 1
ATOM 820 C CA . ASN A 1 105 ? 20.899 -4.176 -34.159 1.00 97.12 105 ASN A CA 1
ATOM 821 C C . ASN A 1 105 ? 20.912 -3.280 -32.914 1.00 97.12 105 ASN A C 1
ATOM 823 O O . ASN A 1 105 ? 20.573 -3.743 -31.824 1.00 97.12 105 ASN A O 1
ATOM 827 N N . LEU A 1 106 ? 21.268 -2.001 -33.070 1.00 96.88 106 LEU A N 1
ATOM 828 C CA . LEU A 1 106 ? 21.296 -1.035 -31.972 1.00 96.88 106 LEU A CA 1
ATOM 829 C C . LEU A 1 106 ? 19.894 -0.782 -31.407 1.00 96.88 106 LEU A C 1
ATOM 831 O O . LEU A 1 106 ? 19.719 -0.762 -30.192 1.00 96.88 106 LEU A O 1
ATOM 835 N N . ILE A 1 107 ? 18.886 -0.634 -32.270 1.00 97.50 107 ILE A N 1
ATOM 836 C CA . ILE A 1 107 ? 17.488 -0.467 -31.851 1.00 97.50 107 ILE A CA 1
ATOM 837 C C . ILE A 1 107 ? 17.000 -1.726 -31.132 1.00 97.50 107 ILE A C 1
ATOM 839 O O . ILE A 1 107 ? 16.361 -1.623 -30.087 1.00 97.50 107 ILE A O 1
ATOM 843 N N . ALA A 1 108 ? 17.314 -2.915 -31.650 1.00 96.88 108 ALA A N 1
ATOM 844 C CA . ALA A 1 108 ? 16.939 -4.176 -31.019 1.00 96.88 108 ALA A CA 1
ATOM 845 C C . ALA A 1 108 ? 17.614 -4.370 -29.651 1.00 96.88 108 ALA A C 1
ATOM 847 O O . ALA A 1 108 ? 17.010 -4.920 -28.733 1.00 96.88 108 ALA A O 1
ATOM 848 N N . GLU A 1 109 ? 18.864 -3.936 -29.490 1.00 97.38 109 GLU A N 1
ATOM 849 C CA . GLU A 1 109 ? 19.552 -3.943 -28.196 1.00 97.38 109 GLU A CA 1
ATOM 850 C C . GLU A 1 109 ? 18.961 -2.912 -27.228 1.00 97.38 109 GLU A C 1
ATOM 852 O O . GLU A 1 109 ? 18.702 -3.243 -26.073 1.00 97.38 109 GLU A O 1
ATOM 857 N N . GLY A 1 110 ? 18.696 -1.693 -27.703 1.00 97.25 110 GLY A N 1
ATOM 858 C CA . GLY A 1 110 ? 18.076 -0.636 -26.907 1.00 97.25 110 GLY A CA 1
ATOM 859 C C . GLY A 1 110 ? 16.694 -1.034 -26.395 1.00 97.25 110 GLY A C 1
ATOM 860 O O . GLY A 1 110 ? 16.412 -0.845 -25.216 1.00 97.25 110 GLY A O 1
ATOM 861 N N . LYS A 1 111 ? 15.866 -1.656 -27.246 1.00 97.12 111 LYS A N 1
ATOM 862 C CA . LYS A 1 111 ? 14.557 -2.194 -26.850 1.00 97.12 111 LYS A CA 1
ATOM 863 C C . LYS A 1 111 ? 14.686 -3.285 -25.793 1.00 97.12 111 LYS A C 1
ATOM 865 O O . LYS A 1 111 ? 14.071 -3.161 -24.749 1.00 97.12 111 LYS A O 1
ATOM 870 N N . ARG A 1 112 ? 15.558 -4.280 -26.001 1.00 97.44 112 ARG A N 1
ATOM 871 C CA . ARG A 1 112 ? 15.783 -5.347 -25.008 1.00 97.44 112 ARG A CA 1
ATOM 872 C C . ARG A 1 112 ? 16.214 -4.798 -23.650 1.00 97.44 112 ARG A C 1
ATOM 874 O O . ARG A 1 112 ? 15.689 -5.230 -22.635 1.00 97.44 112 ARG A O 1
ATOM 881 N N . LYS A 1 113 ? 17.133 -3.829 -23.636 1.00 97.25 113 LYS A N 1
ATOM 882 C CA . LYS A 1 113 ? 17.568 -3.164 -22.400 1.00 97.25 113 LYS A CA 1
ATOM 883 C C . LYS A 1 113 ? 16.438 -2.372 -21.747 1.00 97.25 113 LYS A C 1
ATOM 885 O O . LYS A 1 113 ? 16.321 -2.394 -20.531 1.00 97.25 113 LYS A O 1
ATOM 890 N N . ALA A 1 114 ? 15.619 -1.674 -22.532 1.00 96.12 114 ALA A N 1
ATOM 891 C CA . ALA A 1 114 ? 14.463 -0.954 -22.007 1.00 96.12 114 ALA A CA 1
ATOM 892 C C . ALA A 1 114 ? 13.436 -1.914 -21.391 1.00 96.12 114 ALA A C 1
ATOM 894 O O . ALA A 1 114 ? 13.002 -1.682 -20.268 1.00 96.12 114 ALA A O 1
ATOM 895 N N . ASP A 1 115 ? 13.116 -3.010 -22.078 1.00 97.12 115 ASP A N 1
ATOM 896 C CA . ASP A 1 115 ? 12.184 -4.032 -21.597 1.00 97.12 115 ASP A CA 1
ATOM 897 C C . ASP A 1 115 ? 12.704 -4.694 -20.310 1.00 97.12 115 ASP A C 1
ATOM 899 O O . ASP A 1 115 ? 11.957 -4.861 -19.350 1.00 97.12 115 ASP A O 1
ATOM 903 N N . GLU A 1 116 ? 14.002 -5.005 -20.249 1.00 97.50 116 GLU A N 1
ATOM 904 C CA . GLU A 1 116 ? 14.656 -5.539 -19.049 1.00 97.50 116 GLU A CA 1
ATOM 905 C C . GLU A 1 116 ? 14.615 -4.544 -17.879 1.00 97.50 116 GLU A C 1
ATOM 907 O O . GLU A 1 116 ? 14.299 -4.921 -16.752 1.00 97.50 116 GLU A O 1
ATOM 912 N N . LEU A 1 117 ? 14.894 -3.262 -18.131 1.00 97.56 117 LEU A N 1
ATOM 913 C CA . LEU A 1 117 ? 14.813 -2.217 -17.109 1.00 97.56 117 LEU A CA 1
ATOM 914 C C . LEU A 1 117 ? 13.387 -2.038 -16.589 1.00 97.56 117 LEU A C 1
ATOM 916 O O . LEU A 1 117 ? 13.211 -1.880 -15.383 1.00 97.56 117 LEU A O 1
ATOM 920 N N . ILE A 1 118 ? 12.387 -2.075 -17.473 1.00 97.44 118 ILE A N 1
ATOM 921 C CA . ILE A 1 118 ? 10.973 -1.986 -17.094 1.00 97.44 118 ILE A CA 1
ATOM 922 C C . ILE A 1 118 ? 10.589 -3.198 -16.246 1.00 97.44 118 ILE A C 1
ATOM 924 O O . ILE A 1 118 ? 10.082 -3.011 -15.146 1.00 97.44 118 ILE A O 1
ATOM 928 N N . ALA A 1 119 ? 10.915 -4.417 -16.681 1.00 97.00 119 ALA A N 1
ATOM 929 C CA . ALA A 1 119 ? 10.612 -5.633 -15.929 1.00 97.00 119 ALA A CA 1
ATOM 930 C C . ALA A 1 119 ? 11.271 -5.636 -14.537 1.00 97.00 119 ALA A C 1
ATOM 932 O O . ALA A 1 119 ? 10.631 -5.961 -13.536 1.00 97.00 119 ALA A O 1
ATOM 933 N N . ASN A 1 120 ? 12.535 -5.214 -14.449 1.00 97.56 120 ASN A N 1
ATOM 934 C CA . ASN A 1 120 ? 13.241 -5.091 -13.175 1.00 97.56 120 ASN A CA 1
ATOM 935 C C . ASN A 1 120 ? 12.628 -3.999 -12.285 1.00 97.56 120 ASN A C 1
ATOM 937 O O . ASN A 1 120 ? 12.501 -4.188 -11.076 1.00 97.56 120 ASN A O 1
ATOM 941 N N . ALA A 1 121 ? 12.236 -2.858 -12.859 1.00 96.50 121 ALA A N 1
ATOM 942 C CA . ALA A 1 121 ? 11.580 -1.783 -12.121 1.00 96.50 121 ALA A CA 1
ATOM 943 C C . ALA A 1 121 ? 10.206 -2.213 -11.590 1.00 96.50 121 ALA A C 1
ATOM 945 O O . ALA A 1 121 ? 9.900 -1.947 -10.430 1.00 96.50 121 ALA A O 1
ATOM 946 N N . GLU A 1 122 ? 9.409 -2.913 -12.399 1.00 95.88 122 GLU A N 1
ATOM 947 C CA . GLU A 1 122 ? 8.112 -3.471 -12.008 1.00 95.88 122 GLU A CA 1
ATOM 948 C C . GLU A 1 122 ? 8.260 -4.500 -10.884 1.00 95.88 122 GLU A C 1
ATOM 950 O O . GLU A 1 122 ? 7.542 -4.427 -9.885 1.00 95.88 122 GLU A O 1
ATOM 955 N N . HIS A 1 123 ? 9.233 -5.408 -10.994 1.00 96.75 123 HIS A N 1
ATOM 956 C CA . HIS A 1 123 ? 9.525 -6.390 -9.952 1.00 96.75 123 HIS A CA 1
ATOM 957 C C . HIS A 1 123 ? 9.930 -5.719 -8.633 1.00 96.75 123 HIS A C 1
ATOM 959 O O . HIS A 1 123 ? 9.325 -5.978 -7.593 1.00 96.75 123 HIS A O 1
ATOM 965 N N . ASN A 1 124 ? 10.887 -4.789 -8.681 1.00 97.19 124 ASN A N 1
ATOM 966 C CA . ASN A 1 124 ? 11.348 -4.058 -7.500 1.00 97.19 124 ASN A CA 1
ATOM 967 C C . ASN A 1 124 ? 10.227 -3.221 -6.865 1.00 97.19 124 ASN A C 1
ATOM 969 O O . ASN A 1 124 ? 10.126 -3.148 -5.640 1.00 97.19 124 ASN A O 1
ATOM 973 N N . ALA A 1 125 ? 9.378 -2.591 -7.682 1.00 96.81 125 ALA A N 1
ATOM 974 C CA . ALA A 1 125 ? 8.224 -1.838 -7.205 1.00 96.81 125 ALA A CA 1
ATOM 975 C C . ALA A 1 125 ? 7.203 -2.754 -6.518 1.00 96.81 125 ALA A C 1
ATOM 977 O O . ALA A 1 125 ? 6.722 -2.419 -5.436 1.00 96.81 125 ALA A O 1
ATOM 978 N N . SER A 1 126 ? 6.916 -3.922 -7.101 1.00 96.94 126 SER A N 1
ATOM 979 C CA . SER A 1 126 ? 6.029 -4.921 -6.499 1.00 96.94 126 SER A CA 1
ATOM 980 C C . SER A 1 126 ? 6.560 -5.398 -5.148 1.00 96.94 126 SER A C 1
ATOM 982 O O . SER A 1 126 ? 5.823 -5.382 -4.164 1.00 96.94 126 SER A O 1
ATOM 984 N N . GLU A 1 127 ? 7.845 -5.750 -5.066 1.00 97.81 127 GLU A N 1
ATOM 985 C CA . GLU A 1 127 ? 8.460 -6.153 -3.798 1.00 97.81 127 GLU A CA 1
ATOM 986 C C . GLU A 1 127 ? 8.424 -5.038 -2.746 1.00 97.81 127 GLU A C 1
ATOM 988 O O . GLU A 1 127 ? 8.241 -5.29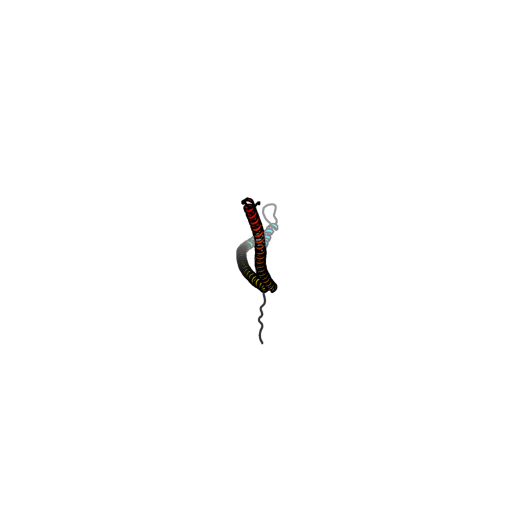7 -1.555 1.00 97.81 127 GLU A O 1
ATOM 993 N N . LEU A 1 128 ? 8.640 -3.785 -3.158 1.00 98.00 128 LEU A N 1
ATOM 994 C CA . LEU A 1 128 ? 8.607 -2.644 -2.249 1.00 98.00 128 LEU A CA 1
ATOM 995 C C . LEU A 1 128 ? 7.205 -2.441 -1.672 1.00 98.00 128 LEU A C 1
ATOM 997 O O . LEU A 1 128 ? 7.078 -2.193 -0.473 1.00 98.00 128 LEU A O 1
ATOM 1001 N N . ILE A 1 129 ? 6.170 -2.556 -2.508 1.00 97.75 129 ILE A N 1
ATOM 1002 C CA . ILE A 1 129 ? 4.771 -2.445 -2.083 1.00 97.75 129 ILE A CA 1
ATOM 1003 C C . ILE A 1 129 ? 4.434 -3.558 -1.092 1.00 97.75 129 ILE A C 1
ATOM 1005 O O . ILE A 1 129 ? 3.895 -3.263 -0.028 1.00 97.75 129 ILE A O 1
ATOM 1009 N N . GLU A 1 130 ? 4.812 -4.802 -1.382 1.00 97.56 130 GLU A N 1
ATOM 1010 C CA . GLU A 1 130 ? 4.581 -5.939 -0.484 1.00 97.56 130 GLU A CA 1
ATOM 1011 C C . GLU A 1 130 ? 5.267 -5.730 0.875 1.00 97.56 130 GLU A C 1
ATOM 1013 O O . GLU A 1 130 ? 4.635 -5.817 1.930 1.00 97.56 130 GLU A O 1
ATOM 1018 N N . LYS A 1 131 ? 6.551 -5.348 0.873 1.00 97.38 131 LYS A N 1
ATOM 1019 C CA . LYS A 1 131 ? 7.300 -5.043 2.105 1.00 97.38 131 LYS A CA 1
ATOM 1020 C C . LYS A 1 131 ? 6.673 -3.883 2.881 1.00 97.38 131 LYS A C 1
ATOM 1022 O O . LYS A 1 131 ? 6.636 -3.917 4.113 1.00 97.38 131 LYS A O 1
ATOM 1027 N N . ALA A 1 132 ? 6.193 -2.852 2.186 1.00 97.62 132 ALA A N 1
ATOM 1028 C CA . ALA A 1 132 ? 5.528 -1.712 2.806 1.00 97.62 132 ALA A CA 1
ATOM 1029 C C . ALA A 1 132 ? 4.190 -2.111 3.444 1.00 97.62 132 ALA A C 1
ATOM 1031 O O . ALA A 1 132 ? 3.922 -1.698 4.572 1.00 97.62 132 ALA A O 1
ATOM 1032 N N . GLN A 1 133 ? 3.393 -2.943 2.769 1.00 97.12 133 GLN A N 1
ATOM 1033 C CA . GLN A 1 133 ? 2.125 -3.469 3.280 1.00 97.12 133 GLN A CA 1
ATOM 1034 C C . GLN A 1 133 ? 2.345 -4.311 4.537 1.00 97.12 133 GLN A C 1
ATOM 1036 O O . GLN A 1 133 ? 1.800 -3.972 5.585 1.00 97.12 133 GLN A O 1
ATOM 1041 N N . LEU A 1 134 ? 3.245 -5.299 4.487 1.00 97.88 134 LEU A N 1
ATOM 1042 C CA . LEU A 1 134 ? 3.581 -6.136 5.646 1.00 97.88 134 LEU A CA 1
ATOM 1043 C C . LEU A 1 134 ? 4.074 -5.305 6.837 1.00 97.88 134 LEU A C 1
ATOM 1045 O O . LEU A 1 134 ? 3.699 -5.539 7.987 1.00 97.88 134 LEU A O 1
ATOM 1049 N N . LYS A 1 135 ? 4.917 -4.297 6.579 1.00 97.06 135 LYS A N 1
ATOM 1050 C CA . LYS A 1 135 ? 5.395 -3.394 7.629 1.00 97.06 135 LYS A CA 1
ATOM 1051 C C . LYS A 1 135 ? 4.260 -2.555 8.211 1.00 97.06 135 LYS A C 1
ATOM 1053 O O . LYS A 1 135 ? 4.233 -2.364 9.423 1.00 97.06 135 LYS A O 1
ATOM 1058 N N . SER A 1 136 ? 3.362 -2.049 7.369 1.00 98.06 136 SER A N 1
ATOM 1059 C CA . SER A 1 136 ? 2.209 -1.259 7.799 1.00 98.06 136 SER A CA 1
ATOM 1060 C C . SER A 1 136 ? 1.274 -2.087 8.672 1.00 98.06 136 SER A C 1
ATOM 1062 O O . SER A 1 136 ? 0.918 -1.649 9.761 1.00 98.06 136 SER A O 1
ATOM 1064 N N . GLU A 1 137 ? 0.926 -3.295 8.231 1.00 97.31 137 GLU A N 1
ATOM 1065 C CA . GLU A 1 137 ? 0.089 -4.229 8.988 1.00 97.31 137 GLU A CA 1
ATOM 1066 C C . GLU A 1 137 ? 0.699 -4.532 10.354 1.00 97.31 137 GLU A C 1
ATOM 1068 O O . GLU A 1 137 ? 0.018 -4.452 11.374 1.00 97.31 137 GLU A O 1
ATOM 1073 N N . ARG A 1 138 ? 2.011 -4.784 10.394 1.00 97.94 138 ARG A N 1
ATOM 1074 C CA . ARG A 1 138 ? 2.723 -5.013 11.651 1.00 97.94 138 ARG A CA 1
ATOM 1075 C C . ARG A 1 138 ? 2.672 -3.802 12.583 1.00 97.94 138 ARG A C 1
ATOM 1077 O O . ARG A 1 138 ? 2.420 -3.975 13.767 1.00 97.94 138 ARG A O 1
ATOM 1084 N N . ILE A 1 139 ? 2.893 -2.591 12.066 1.00 98.06 139 ILE A N 1
ATOM 1085 C CA . ILE A 1 139 ? 2.829 -1.359 12.871 1.00 98.06 139 ILE A CA 1
ATOM 1086 C C . ILE A 1 139 ? 1.424 -1.157 13.441 1.00 98.06 139 ILE A C 1
ATOM 1088 O O . ILE A 1 139 ? 1.297 -0.797 14.607 1.00 98.06 139 ILE A O 1
ATOM 1092 N N . ILE A 1 140 ? 0.379 -1.392 12.642 1.00 97.81 140 ILE A N 1
ATOM 1093 C CA . ILE A 1 140 ? -1.012 -1.270 13.097 1.00 97.81 140 ILE A CA 1
ATOM 1094 C C . ILE A 1 140 ? -1.287 -2.289 14.205 1.00 97.81 140 ILE A C 1
ATOM 1096 O O . ILE A 1 140 ? -1.752 -1.899 15.270 1.00 97.81 140 ILE A O 1
ATOM 1100 N N . ALA A 1 141 ? -0.922 -3.556 14.002 1.00 97.25 141 ALA A N 1
ATOM 1101 C CA . ALA A 1 141 ? -1.117 -4.600 15.005 1.00 97.25 141 ALA A CA 1
ATOM 1102 C C . ALA A 1 141 ? -0.364 -4.301 16.317 1.00 97.25 141 ALA A C 1
ATOM 1104 O O . ALA A 1 141 ? -0.923 -4.437 17.405 1.00 97.25 141 ALA A O 1
ATOM 1105 N N . GLU A 1 142 ? 0.892 -3.852 16.233 1.00 97.56 142 GLU A N 1
ATOM 1106 C CA . GLU A 1 142 ? 1.681 -3.443 17.402 1.00 97.56 142 GLU A CA 1
ATOM 1107 C C . GLU A 1 142 ? 1.046 -2.236 18.118 1.00 97.56 142 GLU A C 1
ATOM 1109 O O . GLU A 1 142 ? 0.931 -2.234 19.345 1.00 97.56 142 GLU A O 1
ATOM 1114 N N . ALA A 1 143 ? 0.583 -1.233 17.365 1.00 97.19 143 ALA A N 1
ATOM 1115 C CA . ALA A 1 143 ? -0.070 -0.049 17.915 1.00 97.19 143 ALA A CA 1
ATOM 1116 C C . ALA A 1 143 ? -1.410 -0.375 18.590 1.00 97.19 143 ALA A C 1
ATOM 1118 O O . ALA A 1 143 ? -1.714 0.196 19.636 1.00 97.19 143 ALA A O 1
ATOM 1119 N N . GLU A 1 144 ? -2.200 -1.296 18.035 1.00 96.44 144 GLU A N 1
ATOM 1120 C CA . GLU A 1 144 ? -3.457 -1.760 18.631 1.00 96.44 144 GLU A CA 1
ATOM 1121 C C . GLU A 1 144 ? -3.220 -2.474 19.964 1.00 96.44 144 GLU A C 1
ATOM 1123 O O . GLU A 1 144 ? -3.904 -2.185 20.950 1.00 96.44 144 GLU A O 1
ATOM 1128 N N . ILE A 1 145 ? -2.223 -3.363 20.023 1.00 97.00 145 ILE A N 1
ATOM 1129 C CA . ILE A 1 145 ? -1.848 -4.065 21.257 1.00 97.00 145 ILE A CA 1
ATOM 1130 C C . ILE A 1 145 ? -1.409 -3.062 22.327 1.00 97.00 145 ILE A C 1
ATOM 1132 O O . ILE A 1 145 ? -1.879 -3.125 23.466 1.00 97.00 145 ILE A O 1
ATOM 1136 N N . GLU A 1 146 ? -0.543 -2.114 21.969 1.00 96.31 146 GLU A N 1
ATOM 1137 C CA . GLU A 1 146 ? -0.048 -1.112 22.914 1.00 96.31 146 GLU A CA 1
ATOM 1138 C C . GLU A 1 146 ? -1.165 -0.161 23.364 1.00 96.31 146 GLU A C 1
ATOM 1140 O O . GLU A 1 146 ? -1.290 0.125 24.553 1.00 96.31 146 GLU A O 1
ATOM 1145 N N . ALA A 1 147 ? -2.044 0.273 22.458 1.00 94.38 147 ALA A N 1
ATOM 1146 C CA . ALA A 1 147 ? -3.205 1.087 22.810 1.00 94.38 147 ALA A CA 1
ATOM 1147 C C . ALA A 1 147 ? -4.134 0.345 23.781 1.00 94.38 147 ALA A C 1
ATOM 1149 O O . ALA A 1 147 ? -4.557 0.909 24.793 1.00 94.38 147 ALA A O 1
ATOM 1150 N N . GLN A 1 148 ? -4.415 -0.936 23.526 1.00 91.19 148 GLN A N 1
ATOM 1151 C CA . GLN A 1 148 ? -5.238 -1.763 24.407 1.00 91.19 148 GLN A CA 1
ATOM 1152 C C . GLN A 1 148 ? -4.601 -1.926 25.791 1.00 91.19 148 GLN A C 1
ATOM 1154 O O . GLN A 1 148 ? -5.307 -1.877 26.807 1.00 91.19 148 GLN A O 1
ATOM 1159 N N . LYS A 1 149 ? -3.275 -2.080 25.836 1.00 92.19 149 LYS A N 1
ATOM 1160 C CA . LYS A 1 149 ? -2.500 -2.137 27.072 1.00 92.19 149 LYS A CA 1
ATOM 1161 C C . LYS A 1 149 ? -2.593 -0.821 27.836 1.00 92.19 149 LYS A C 1
ATOM 1163 O O . LYS A 1 149 ? -3.047 -0.846 28.976 1.00 92.19 149 LYS A O 1
ATOM 1168 N N . LEU A 1 150 ? -2.296 0.313 27.203 1.00 92.56 150 LEU A N 1
ATOM 1169 C CA . LEU A 1 150 ? -2.381 1.644 27.816 1.00 92.56 150 LEU A CA 1
ATOM 1170 C C . LEU A 1 150 ? -3.783 1.947 28.355 1.00 92.56 150 LEU A C 1
ATOM 1172 O O . LEU A 1 150 ? -3.925 2.484 29.451 1.00 92.56 150 LEU A O 1
ATOM 1176 N N . VAL A 1 151 ? -4.835 1.564 27.628 1.00 92.12 151 VAL A N 1
ATOM 1177 C CA . VAL A 1 151 ? -6.220 1.704 28.102 1.00 92.12 151 VAL A CA 1
ATOM 1178 C C . VAL A 1 151 ? -6.482 0.809 29.315 1.00 92.12 151 VAL A C 1
ATOM 1180 O O . VAL A 1 151 ? -7.123 1.247 30.266 1.00 92.12 151 VAL A O 1
ATOM 1183 N N . SER A 1 152 ? -5.991 -0.432 29.318 1.00 84.38 152 SER A N 1
ATOM 1184 C CA . SER A 1 152 ? -6.175 -1.357 30.447 1.00 84.38 152 SER A CA 1
ATOM 1185 C C . SER A 1 152 ? -5.372 -0.969 31.696 1.00 84.38 152 SER A C 1
ATOM 1187 O O . SER A 1 152 ? -5.841 -1.153 32.821 1.00 84.38 152 SER A O 1
ATOM 1189 N N . GLU A 1 153 ? -4.185 -0.402 31.495 1.00 86.75 153 GLU A N 1
ATOM 1190 C CA . GLU A 1 153 ? -3.300 0.111 32.539 1.00 86.75 153 GLU A CA 1
ATOM 1191 C C . GLU A 1 153 ? -3.722 1.507 33.004 1.00 86.75 153 GLU A C 1
ATOM 1193 O O . GLU A 1 153 ? -3.307 1.951 34.073 1.00 86.75 153 GLU A O 1
ATOM 1198 N N . SER A 1 154 ? -4.585 2.189 32.243 1.00 93.25 154 SER A N 1
ATOM 1199 C CA . SER A 1 154 ? -5.096 3.502 32.606 1.00 93.25 154 SER A CA 1
ATOM 1200 C C . SER A 1 154 ? -5.760 3.445 33.974 1.00 93.25 154 SER A C 1
ATOM 1202 O O . SER A 1 154 ? -6.782 2.782 34.187 1.00 93.25 154 SER A O 1
ATOM 1204 N N . GLN A 1 155 ? -5.196 4.211 34.903 1.00 85.38 155 GLN A N 1
ATOM 1205 C CA . GLN A 1 155 ? -5.705 4.315 36.261 1.00 85.38 155 GLN A CA 1
ATOM 1206 C C . GLN A 1 155 ? -7.156 4.804 36.285 1.00 85.38 155 GLN A C 1
ATOM 1208 O O . GLN A 1 155 ? -7.914 4.404 37.160 1.00 85.38 155 GLN A O 1
ATOM 1213 N N . VAL A 1 156 ? -7.584 5.579 35.283 1.00 89.25 156 VAL A N 1
ATOM 1214 C CA . VAL A 1 156 ? -8.984 5.997 35.129 1.00 89.25 156 VAL A CA 1
ATOM 1215 C C . VAL A 1 156 ? -9.897 4.791 34.902 1.00 89.25 156 VAL A C 1
ATOM 1217 O O . VAL A 1 156 ? -10.933 4.689 35.552 1.00 89.25 156 VAL A O 1
ATOM 1220 N N . VAL A 1 157 ? -9.510 3.845 34.038 1.00 91.31 157 VAL A N 1
ATOM 1221 C CA . VAL A 1 157 ? -10.292 2.621 33.783 1.00 91.31 157 VAL A CA 1
ATOM 1222 C C . VAL A 1 157 ? -10.313 1.727 35.019 1.00 91.31 157 VAL A C 1
ATOM 1224 O O . VAL A 1 157 ? -11.362 1.179 35.359 1.00 91.31 157 VAL A O 1
ATOM 1227 N N . GLN A 1 158 ? -9.189 1.597 35.725 1.00 90.50 158 GLN A N 1
ATOM 1228 C CA . GLN A 1 158 ? -9.136 0.811 36.960 1.00 90.50 158 GLN A CA 1
ATOM 1229 C C . GLN A 1 158 ? -9.996 1.420 38.072 1.00 90.50 158 GLN A C 1
ATOM 1231 O O . GLN A 1 158 ? -10.801 0.712 38.677 1.00 90.50 158 GLN A O 1
ATOM 1236 N N . VAL A 1 159 ? -9.879 2.730 38.305 1.00 94.31 159 VAL A N 1
ATOM 1237 C CA . VAL A 1 159 ? -10.682 3.461 39.294 1.00 94.31 159 VAL A CA 1
ATOM 1238 C C . VAL A 1 159 ? -12.162 3.383 38.931 1.00 94.31 159 VAL A C 1
ATOM 1240 O O . VAL A 1 159 ? -12.963 3.022 39.787 1.00 94.31 159 VAL A O 1
ATOM 1243 N N . ALA A 1 160 ? -12.528 3.613 37.667 1.00 94.00 160 ALA A N 1
ATOM 1244 C CA . ALA A 1 160 ? -13.911 3.504 37.210 1.00 94.00 160 ALA A CA 1
ATOM 1245 C C . ALA A 1 160 ? -14.476 2.088 37.413 1.00 94.00 160 ALA A C 1
ATOM 1247 O O . ALA A 1 160 ? -15.599 1.936 37.890 1.00 94.00 160 ALA A O 1
ATOM 1248 N N . ARG A 1 161 ? -13.696 1.036 37.116 1.00 93.19 161 ARG A N 1
ATOM 1249 C CA . ARG A 1 161 ? -14.094 -0.362 37.370 1.00 93.19 161 ARG A CA 1
ATOM 1250 C C . ARG A 1 161 ? -14.270 -0.651 38.859 1.00 93.19 161 ARG A C 1
ATOM 1252 O O . ARG A 1 161 ? -15.235 -1.315 39.232 1.00 93.19 161 ARG A O 1
ATOM 1259 N N . SER A 1 162 ? -13.363 -0.160 39.703 1.00 95.62 162 SER A N 1
ATOM 1260 C CA . SER A 1 162 ? -13.459 -0.322 41.157 1.00 95.62 162 SER A CA 1
ATOM 1261 C C . SER A 1 162 ? -14.698 0.380 41.710 1.00 95.62 162 SER A C 1
ATOM 1263 O O . SER A 1 162 ? -15.479 -0.232 42.432 1.00 95.62 162 SER A O 1
ATOM 1265 N N . GLN A 1 163 ? -14.931 1.629 41.303 1.00 96.94 163 GLN A N 1
ATOM 1266 C CA . 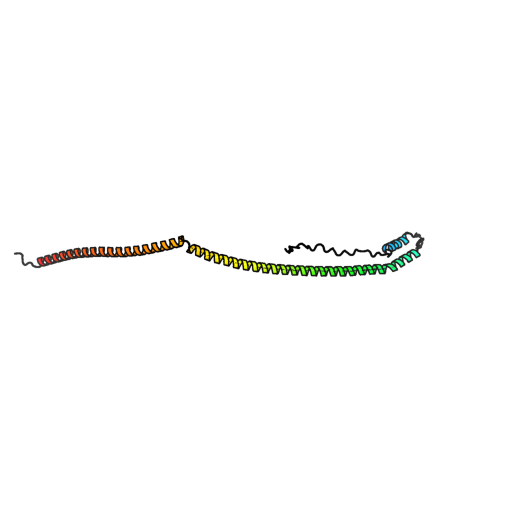GLN A 1 163 ? -16.102 2.411 41.699 1.00 96.94 163 GLN A CA 1
ATOM 1267 C C . GLN A 1 163 ? -17.405 1.754 41.240 1.00 96.94 163 GLN A C 1
ATOM 1269 O O . GLN A 1 163 ? -18.339 1.635 42.026 1.00 96.94 163 GLN A O 1
ATOM 1274 N N . ALA A 1 164 ? -17.468 1.264 39.998 1.00 97.19 164 ALA A N 1
ATOM 1275 C CA . ALA A 1 164 ? -18.636 0.538 39.502 1.00 97.19 164 ALA A CA 1
ATOM 1276 C C . ALA A 1 164 ? -18.932 -0.707 40.353 1.00 97.19 164 ALA A C 1
ATOM 1278 O O . ALA A 1 164 ? -20.086 -0.969 40.693 1.00 97.19 164 ALA A O 1
ATOM 1279 N N . LYS A 1 165 ? -17.891 -1.451 40.746 1.00 97.69 165 LYS A N 1
ATOM 1280 C CA . LYS A 1 165 ? -18.030 -2.622 41.617 1.00 97.69 165 LYS A CA 1
ATOM 1281 C C . LYS A 1 165 ? -18.532 -2.245 43.013 1.00 97.69 165 LYS A C 1
ATOM 1283 O O . LYS A 1 165 ? -19.393 -2.942 43.542 1.00 97.69 165 LYS A O 1
ATOM 1288 N N . GLU A 1 166 ? -18.039 -1.154 43.591 1.00 97.75 166 GLU A N 1
ATOM 1289 C CA . GLU A 1 166 ? -18.517 -0.652 44.885 1.00 97.75 166 GLU A CA 1
ATOM 1290 C C . GLU A 1 166 ? -19.972 -0.181 44.828 1.00 97.75 166 GLU A C 1
ATOM 1292 O O . GLU A 1 166 ? -20.745 -0.510 45.724 1.00 97.75 166 GLU A O 1
ATOM 1297 N N . ILE A 1 167 ? -20.369 0.530 43.767 1.00 98.00 167 ILE A N 1
ATOM 1298 C CA . ILE A 1 167 ? -21.757 0.965 43.561 1.00 98.00 167 ILE A CA 1
ATOM 1299 C C . ILE A 1 167 ? -22.681 -0.249 43.473 1.00 98.00 167 ILE A C 1
ATOM 1301 O O . ILE A 1 167 ? -23.695 -0.286 44.165 1.00 98.00 167 ILE A O 1
ATOM 1305 N N . LEU A 1 168 ? -22.320 -1.258 42.673 1.00 98.12 168 LEU A N 1
ATOM 1306 C CA . LEU A 1 168 ? -23.100 -2.493 42.555 1.00 98.12 168 LEU A CA 1
ATOM 1307 C C . LEU A 1 168 ? -23.193 -3.240 43.885 1.00 98.12 168 LEU A C 1
ATOM 1309 O O . LEU A 1 168 ? -24.259 -3.738 44.234 1.00 98.12 168 LEU A O 1
ATOM 1313 N N . HIS A 1 169 ? -22.092 -3.308 44.634 1.00 98.25 169 HIS A N 1
ATOM 1314 C CA . HIS A 1 169 ? -22.088 -3.960 45.936 1.00 98.25 169 HIS A CA 1
ATOM 1315 C C . HIS A 1 169 ? -22.990 -3.229 46.935 1.00 98.25 169 HIS A C 1
ATOM 1317 O O . HIS A 1 169 ? -23.851 -3.861 47.539 1.00 98.25 169 HIS A O 1
ATOM 1323 N N . ARG A 1 170 ? -22.847 -1.902 47.055 1.00 98.06 170 ARG A N 1
ATOM 1324 C CA . ARG A 1 170 ? -23.686 -1.079 47.934 1.00 98.06 170 ARG A CA 1
ATOM 1325 C C . ARG A 1 170 ? -25.158 -1.191 47.554 1.00 98.06 170 ARG A C 1
ATOM 1327 O O . ARG A 1 170 ? -25.971 -1.430 48.435 1.00 98.06 170 ARG A O 1
ATOM 1334 N N . ALA A 1 171 ? -25.482 -1.078 46.267 1.00 97.94 171 ALA A N 1
ATOM 1335 C CA . ALA A 1 171 ? -26.851 -1.217 45.781 1.00 97.94 171 ALA A CA 1
ATOM 1336 C C . ALA A 1 171 ? -27.432 -2.604 46.096 1.00 97.94 171 ALA A C 1
ATOM 1338 O O . ALA A 1 171 ? -28.602 -2.708 46.446 1.00 97.94 171 ALA A O 1
ATOM 1339 N N . GLY A 1 172 ? -26.620 -3.663 46.006 1.00 97.69 172 GLY A N 1
ATOM 1340 C CA . GLY A 1 172 ? -27.024 -5.018 46.380 1.00 97.69 172 GLY A CA 1
ATOM 1341 C C . GLY A 1 172 ? -27.343 -5.154 47.869 1.00 97.69 172 GLY A C 1
ATOM 1342 O O . GLY A 1 172 ? -28.382 -5.707 48.216 1.00 97.69 172 GLY A O 1
ATOM 1343 N N . THR A 1 173 ? -26.484 -4.620 48.739 1.00 98.12 173 THR A N 1
ATOM 1344 C CA . THR A 1 173 ? -26.717 -4.626 50.191 1.00 98.12 173 THR A CA 1
ATOM 1345 C C . THR A 1 173 ? -27.948 -3.801 50.558 1.00 98.12 173 THR A C 1
ATOM 1347 O O . THR A 1 173 ? -28.818 -4.281 51.269 1.00 98.12 173 THR A O 1
ATOM 1350 N N . GLU A 1 174 ? -28.070 -2.593 50.010 1.00 98.00 174 GLU A N 1
ATOM 1351 C CA . GLU A 1 174 ? -29.186 -1.684 50.285 1.00 98.00 174 GLU A CA 1
ATOM 1352 C C . GLU A 1 174 ? -30.525 -2.249 49.787 1.00 98.00 174 GLU A C 1
ATOM 1354 O O . GLU A 1 174 ? -31.550 -2.106 50.454 1.00 98.00 174 GLU A O 1
ATOM 1359 N N . ALA A 1 175 ? -30.525 -2.950 48.648 1.00 98.12 175 ALA A N 1
ATOM 1360 C CA . ALA A 1 175 ? -31.701 -3.664 48.163 1.00 98.12 175 ALA A CA 1
ATOM 1361 C C . ALA A 1 175 ? -32.117 -4.800 49.108 1.00 98.12 175 ALA A C 1
ATOM 1363 O O . ALA A 1 175 ? -33.313 -5.004 49.320 1.00 98.12 175 ALA A O 1
ATOM 1364 N N . GLU A 1 176 ? -31.162 -5.531 49.684 1.00 97.75 176 GLU A N 1
ATOM 1365 C CA . GLU A 1 176 ? -31.472 -6.594 50.641 1.00 97.75 176 GLU A CA 1
ATOM 1366 C C . GLU A 1 176 ? -31.968 -6.029 51.976 1.00 97.75 176 GLU A C 1
ATOM 1368 O O . GLU A 1 176 ? -32.997 -6.480 52.479 1.00 97.75 176 GLU A O 1
ATOM 1373 N N . ASP A 1 177 ? -31.332 -4.975 52.489 1.00 97.81 177 ASP A N 1
ATOM 1374 C CA . ASP A 1 177 ? -31.780 -4.265 53.692 1.00 97.81 177 ASP A CA 1
ATOM 1375 C C . ASP A 1 177 ? -33.204 -3.720 53.512 1.00 97.81 177 ASP A C 1
ATOM 1377 O O . ASP A 1 177 ? -34.057 -3.865 54.390 1.00 97.81 177 ASP A O 1
ATOM 1381 N N . MET A 1 178 ? -33.504 -3.153 52.338 1.00 97.12 178 MET A N 1
ATOM 1382 C CA . MET A 1 178 ? -34.847 -2.688 51.994 1.00 97.12 178 MET A CA 1
ATOM 1383 C C . MET A 1 178 ? -35.860 -3.837 51.965 1.00 97.12 178 MET A C 1
ATOM 1385 O O . MET A 1 178 ? -36.981 -3.675 52.450 1.00 97.12 178 MET A O 1
ATOM 1389 N N . ARG A 1 179 ? -35.491 -5.003 51.420 1.00 97.56 179 ARG A N 1
ATOM 1390 C CA . ARG A 1 179 ? -36.365 -6.187 51.400 1.00 97.56 179 ARG A CA 1
ATOM 1391 C C . ARG A 1 179 ? -36.650 -6.710 52.804 1.00 97.56 179 ARG A C 1
ATOM 1393 O O . ARG A 1 179 ? -37.798 -7.057 53.086 1.00 97.56 179 ARG A O 1
ATOM 1400 N N . LEU A 1 180 ? -35.640 -6.757 53.668 1.00 97.62 180 LEU A N 1
ATOM 1401 C CA . LEU A 1 180 ? -35.796 -7.172 55.061 1.00 97.62 180 LEU A CA 1
ATOM 1402 C C . LEU A 1 180 ? -36.690 -6.188 55.819 1.00 97.62 180 LEU A C 1
ATOM 1404 O O . LEU A 1 180 ? -37.723 -6.594 56.345 1.00 97.62 180 LEU A O 1
ATOM 1408 N N . GLY A 1 181 ? -36.394 -4.887 55.754 1.00 97.44 181 GLY A N 1
ATOM 1409 C CA . GLY A 1 181 ? -37.200 -3.859 56.416 1.00 97.44 181 GLY A CA 1
ATOM 1410 C C . GLY A 1 181 ? -38.654 -3.810 55.931 1.00 97.44 181 GLY A C 1
ATOM 1411 O O . GLY A 1 181 ? -39.568 -3.627 56.732 1.00 97.44 181 GLY A O 1
ATOM 1412 N N . ALA A 1 182 ? -38.902 -4.028 54.635 1.00 97.88 182 ALA A N 1
ATOM 1413 C CA . ALA A 1 182 ? -40.261 -4.128 54.099 1.00 97.88 182 ALA A CA 1
ATOM 1414 C C . ALA A 1 182 ? -41.007 -5.370 54.617 1.00 97.88 182 ALA A C 1
ATOM 1416 O O . ALA A 1 182 ? -42.216 -5.310 54.845 1.00 97.88 182 ALA A O 1
ATOM 1417 N N . THR A 1 183 ? -40.294 -6.482 54.811 1.00 97.94 183 THR A N 1
ATOM 1418 C CA . THR A 1 183 ? -40.856 -7.721 55.365 1.00 97.94 183 THR A CA 1
ATOM 1419 C C . THR A 1 183 ? -41.211 -7.546 56.839 1.00 97.94 183 THR A C 1
ATOM 1421 O O . THR A 1 183 ? -42.322 -7.895 57.239 1.00 97.94 183 THR A O 1
ATOM 1424 N N . ASP A 1 184 ? -40.320 -6.937 57.622 1.00 97.69 184 ASP A N 1
ATOM 1425 C CA . ASP A 1 184 ? -40.556 -6.635 59.036 1.00 97.69 184 ASP A CA 1
ATOM 1426 C C . ASP A 1 184 ? -41.748 -5.684 59.199 1.00 97.69 184 ASP A C 1
ATOM 1428 O O . ASP A 1 184 ? -42.680 -5.968 59.951 1.00 97.69 184 ASP A O 1
ATOM 1432 N N . TYR A 1 185 ? -41.796 -4.614 58.401 1.00 97.56 185 TYR A N 1
ATOM 1433 C CA . TYR A 1 185 ? -42.930 -3.691 58.394 1.00 97.56 185 TYR A CA 1
ATOM 1434 C C . TYR A 1 185 ? -44.251 -4.389 58.042 1.00 97.56 185 TYR A C 1
ATOM 1436 O O . TYR A 1 185 ? -45.272 -4.160 58.694 1.00 97.56 185 TYR A O 1
ATOM 1444 N N . ALA A 1 186 ? -44.254 -5.264 57.032 1.00 98.06 186 ALA A N 1
ATOM 1445 C CA . ALA A 1 186 ? -45.440 -6.038 56.681 1.00 98.06 186 ALA A CA 1
ATOM 1446 C C . ALA A 1 186 ? -45.887 -6.943 57.842 1.00 98.06 186 ALA A C 1
ATOM 1448 O O . ALA A 1 186 ? -47.084 -7.028 58.121 1.00 98.06 186 ALA A O 1
ATOM 1449 N N . SER A 1 187 ? -44.942 -7.570 58.547 1.00 98.06 187 SER A N 1
ATOM 1450 C CA . SER A 1 187 ? -45.219 -8.383 59.734 1.00 98.06 187 SER A CA 1
ATOM 1451 C C . SER A 1 187 ? -45.851 -7.558 60.860 1.00 98.06 187 SER A C 1
ATOM 1453 O O . SER A 1 187 ? -46.861 -7.972 61.438 1.00 98.06 187 SER A O 1
ATOM 1455 N N . ASP A 1 188 ? -45.332 -6.362 61.135 1.00 98.12 188 ASP A N 1
ATOM 1456 C CA . ASP A 1 188 ? -45.876 -5.460 62.156 1.00 98.12 188 ASP A CA 1
ATOM 1457 C C . ASP A 1 188 ? -47.293 -4.991 61.810 1.00 98.12 188 ASP A C 1
ATOM 1459 O O . ASP A 1 188 ? -48.195 -4.999 62.655 1.00 98.12 188 ASP A O 1
ATOM 1463 N N . VAL A 1 189 ? -47.529 -4.615 60.550 1.00 98.38 189 VAL A N 1
ATOM 1464 C CA . VAL A 1 189 ? -48.861 -4.226 60.065 1.00 98.38 189 VAL A CA 1
ATOM 1465 C C . VAL A 1 189 ? -49.848 -5.387 60.197 1.00 98.38 189 VAL A C 1
ATOM 1467 O O . VAL A 1 189 ? -50.957 -5.188 60.698 1.00 98.38 189 VAL A O 1
ATOM 1470 N N . LEU A 1 190 ? -49.455 -6.601 59.798 1.00 97.88 190 LEU A N 1
ATOM 1471 C CA . LEU A 1 190 ? -50.297 -7.795 59.914 1.00 97.88 190 LEU A CA 1
ATOM 1472 C C . LEU A 1 190 ? -50.582 -8.161 61.376 1.00 97.88 190 LEU A C 1
ATOM 1474 O O . LEU A 1 190 ? -51.712 -8.519 61.702 1.00 97.88 190 LEU A O 1
ATOM 1478 N N . THR A 1 191 ? -49.604 -8.007 62.266 1.00 98.25 191 THR A N 1
ATOM 1479 C CA . THR A 1 191 ? -49.768 -8.236 63.710 1.00 98.25 191 THR A CA 1
ATOM 1480 C C . THR A 1 191 ? -50.776 -7.256 64.312 1.00 98.25 191 THR A C 1
ATOM 1482 O O . THR A 1 191 ? -51.699 -7.655 65.027 1.00 98.25 191 THR A O 1
ATOM 1485 N N . ASN A 1 192 ? -50.663 -5.971 63.971 1.00 97.88 192 ASN A N 1
ATOM 1486 C CA . ASN A 1 192 ?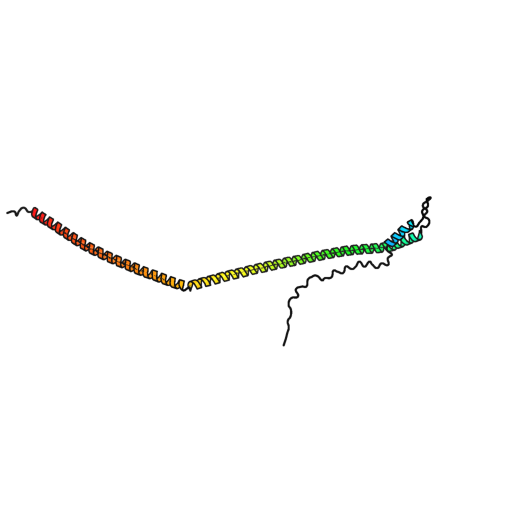 -51.606 -4.946 64.419 1.00 97.88 192 ASN A CA 1
ATOM 1487 C C . ASN A 1 192 ? -53.022 -5.185 63.876 1.00 97.88 192 ASN A C 1
ATOM 1489 O O . ASN A 1 192 ? -54.003 -5.015 64.608 1.00 97.88 192 ASN A O 1
ATOM 1493 N N . LEU A 1 193 ? -53.138 -5.608 62.614 1.00 97.75 193 LEU A N 1
ATOM 1494 C CA . LEU A 1 193 ? -54.415 -5.975 62.006 1.00 97.75 193 LEU A CA 1
ATOM 1495 C C . LEU A 1 193 ? -55.046 -7.179 62.716 1.00 97.75 193 LEU A C 1
ATOM 1497 O O . LEU A 1 193 ? -56.233 -7.133 63.035 1.00 97.75 193 LEU A O 1
ATOM 1501 N N . ALA A 1 194 ? -54.265 -8.218 63.021 1.00 97.25 194 ALA A N 1
ATOM 1502 C CA . ALA A 1 194 ? -54.737 -9.386 63.762 1.00 97.25 194 ALA A CA 1
ATOM 1503 C C . ALA A 1 194 ? -55.297 -8.989 65.138 1.00 97.25 194 ALA A C 1
ATOM 1505 O O . ALA A 1 194 ? -56.433 -9.331 65.468 1.00 97.25 194 ALA A O 1
ATOM 1506 N N . ALA A 1 195 ? -54.568 -8.163 65.893 1.00 97.25 195 ALA A N 1
ATOM 1507 C CA . ALA A 1 195 ? -55.018 -7.670 67.195 1.00 97.25 195 ALA A CA 1
ATOM 1508 C C . ALA A 1 195 ? -56.275 -6.780 67.110 1.00 97.25 195 ALA A C 1
ATOM 1510 O O . ALA A 1 195 ? -57.076 -6.720 68.047 1.00 97.25 195 ALA A O 1
ATOM 1511 N N . ALA A 1 196 ? -56.458 -6.036 66.015 1.00 97.44 196 ALA A N 1
ATOM 1512 C CA . ALA A 1 196 ? -57.673 -5.258 65.776 1.00 97.44 196 ALA A CA 1
ATOM 1513 C C . ALA A 1 196 ? -58.876 -6.158 65.460 1.00 97.44 196 ALA A C 1
ATOM 1515 O O . ALA A 1 196 ? -59.953 -5.958 66.026 1.00 97.44 196 ALA A O 1
ATOM 1516 N N . LEU A 1 197 ? -58.685 -7.171 64.611 1.00 97.25 197 LEU A N 1
ATOM 1517 C CA . LEU A 1 197 ? -59.720 -8.146 64.269 1.00 97.25 197 LEU A CA 1
ATOM 1518 C C . LEU A 1 197 ? -60.159 -8.965 65.484 1.00 97.25 197 LEU A C 1
ATOM 1520 O O . LEU A 1 197 ? -61.350 -9.196 65.653 1.00 97.25 197 LEU A O 1
ATOM 1524 N N . GLU A 1 198 ? -59.238 -9.347 66.365 1.00 96.69 198 GLU A N 1
ATOM 1525 C CA . GLU A 1 198 ? -59.568 -10.105 67.575 1.00 96.69 198 GLU A CA 1
ATOM 1526 C C . GLU A 1 198 ? -60.395 -9.281 68.573 1.00 96.69 198 GLU A C 1
ATOM 1528 O O . GLU A 1 198 ? -61.370 -9.773 69.147 1.00 96.69 198 GLU A O 1
ATOM 1533 N N . ARG A 1 199 ? -60.087 -7.984 68.709 1.00 96.81 199 ARG A N 1
ATOM 1534 C CA . ARG A 1 199 ? -60.919 -7.047 69.482 1.00 96.81 199 ARG A CA 1
ATOM 1535 C C . ARG A 1 199 ? -62.321 -6.915 68.892 1.00 96.81 199 ARG A C 1
ATOM 1537 O O . ARG A 1 199 ? -63.293 -7.035 69.639 1.00 96.81 199 ARG A O 1
ATOM 1544 N N . ALA A 1 200 ? -62.423 -6.719 67.577 1.00 96.12 200 ALA A N 1
ATOM 1545 C CA . ALA A 1 200 ? -63.703 -6.617 66.880 1.00 96.12 200 ALA A CA 1
ATOM 1546 C C . ALA A 1 200 ? -64.521 -7.915 66.997 1.00 96.12 200 ALA A C 1
ATOM 1548 O O . ALA A 1 200 ? -65.703 -7.873 67.327 1.00 96.12 200 ALA A O 1
ATOM 1549 N N . HIS A 1 201 ? -63.888 -9.078 66.818 1.00 96.12 201 HIS A N 1
ATOM 1550 C CA . HIS A 1 201 ? -64.517 -10.383 67.020 1.00 96.12 201 HIS A CA 1
ATOM 1551 C C . HIS A 1 201 ? -65.031 -10.542 68.458 1.00 96.12 201 HIS A C 1
ATOM 1553 O O . HIS A 1 201 ? -66.168 -10.955 68.672 1.00 96.12 201 HIS A O 1
ATOM 1559 N N . GLY A 1 202 ? -64.236 -10.143 69.456 1.00 95.31 202 GLY A N 1
ATOM 1560 C CA . GLY A 1 202 ? -64.656 -10.150 70.856 1.00 95.31 202 GLY A CA 1
ATOM 1561 C C . GLY A 1 202 ? -65.857 -9.239 71.139 1.00 95.31 202 GLY A C 1
ATOM 1562 O O . GLY A 1 202 ? -66.706 -9.584 71.961 1.00 95.31 202 GLY A O 1
ATOM 1563 N N . GLU A 1 203 ? -65.962 -8.086 70.475 1.00 95.56 203 GLU A N 1
ATOM 1564 C CA . GLU A 1 203 ? -67.144 -7.214 70.552 1.00 95.56 203 GLU A CA 1
ATOM 1565 C C . GLU A 1 203 ? -68.379 -7.853 69.914 1.00 95.56 203 GLU A C 1
ATOM 1567 O O . GLU A 1 203 ? -69.451 -7.830 70.523 1.00 95.56 203 GLU A O 1
ATOM 1572 N N . VAL A 1 204 ? -68.221 -8.477 68.744 1.00 95.94 204 VAL A N 1
ATOM 1573 C CA . VAL A 1 204 ? -69.295 -9.206 68.056 1.00 95.94 204 VAL A CA 1
ATOM 1574 C C . VAL A 1 204 ? -69.804 -10.363 68.912 1.00 95.94 204 VAL A C 1
ATOM 1576 O O . VAL A 1 204 ? -71.012 -10.480 69.098 1.00 95.94 204 VAL A O 1
ATOM 1579 N N . GLU A 1 205 ? -68.923 -11.170 69.507 1.00 93.94 205 GLU A N 1
ATOM 1580 C CA . GLU A 1 205 ? -69.328 -12.285 70.373 1.00 93.94 205 GLU A CA 1
ATO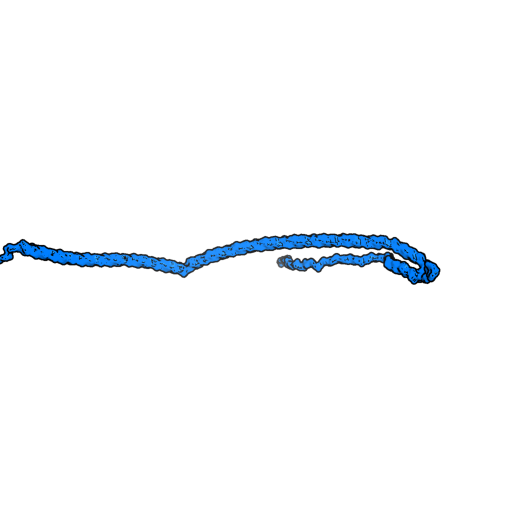M 1581 C C . GLU A 1 205 ? -70.037 -11.815 71.643 1.00 93.94 205 GLU A C 1
ATOM 1583 O O . GLU A 1 205 ? -71.052 -12.391 72.039 1.00 93.94 205 GLU A O 1
ATOM 1588 N N . ARG A 1 206 ? -69.574 -10.721 72.261 1.00 94.50 206 ARG A N 1
ATOM 1589 C CA . ARG A 1 206 ? -70.305 -10.099 73.376 1.00 94.50 206 ARG A CA 1
ATOM 1590 C C . ARG A 1 206 ? -71.688 -9.617 72.937 1.00 94.50 206 ARG A C 1
ATOM 1592 O O . ARG A 1 206 ? -72.648 -9.808 73.679 1.00 94.50 206 ARG A O 1
ATOM 1599 N N . GLY A 1 207 ? -71.799 -9.012 71.755 1.00 93.69 207 GLY A N 1
ATOM 1600 C CA . GLY A 1 207 ? -73.078 -8.606 71.167 1.00 93.69 207 GLY A CA 1
ATOM 1601 C C . GLY A 1 207 ? -74.007 -9.796 70.918 1.00 93.69 207 GLY A C 1
ATOM 1602 O O . GLY A 1 207 ? -75.163 -9.768 71.337 1.00 93.69 207 GLY A O 1
ATOM 1603 N N . ARG A 1 208 ? -73.488 -10.872 70.316 1.00 93.62 208 ARG A N 1
ATOM 1604 C CA . ARG A 1 208 ? -74.218 -12.118 70.048 1.00 93.62 208 ARG A CA 1
ATOM 1605 C C . ARG A 1 208 ? -74.721 -12.760 71.337 1.00 93.62 208 ARG A C 1
ATOM 1607 O O . ARG A 1 208 ? -75.898 -13.097 71.414 1.00 93.62 208 ARG A O 1
ATOM 1614 N N . LYS A 1 209 ? -73.865 -12.864 72.358 1.00 92.69 209 LYS A N 1
ATOM 1615 C CA . LYS A 1 209 ? -74.228 -13.429 73.662 1.00 92.69 209 LYS A CA 1
ATOM 1616 C C . LYS A 1 209 ? -75.312 -12.608 74.362 1.00 92.69 209 LYS A C 1
ATOM 1618 O O . LYS A 1 209 ? -76.284 -13.183 74.821 1.00 92.69 209 LYS A O 1
ATOM 1623 N N . ARG A 1 210 ? -75.219 -11.271 74.350 1.00 90.00 210 ARG A N 1
ATOM 1624 C CA . ARG A 1 210 ? -76.285 -10.403 74.889 1.00 90.00 210 ARG A CA 1
ATOM 1625 C C . ARG A 1 210 ? -77.624 -10.620 74.187 1.00 90.00 210 ARG A C 1
ATOM 1627 O O . ARG A 1 210 ? -78.650 -10.645 74.850 1.00 90.00 210 ARG A O 1
ATOM 1634 N N . LEU A 1 211 ? -77.629 -10.763 72.861 1.00 88.12 211 LEU A N 1
ATOM 1635 C CA . LEU A 1 211 ? -78.857 -11.052 72.114 1.00 88.12 211 LEU A CA 1
ATOM 1636 C C . LEU A 1 211 ? -79.410 -12.446 72.430 1.00 88.12 211 LEU A C 1
ATOM 1638 O O . LEU A 1 211 ? -80.624 -12.627 72.453 1.00 88.12 211 LEU A O 1
ATOM 1642 N N . GLU A 1 212 ? -78.539 -13.423 72.674 1.00 86.69 212 GLU A N 1
ATOM 1643 C CA . GLU A 1 212 ? -78.927 -14.762 73.112 1.00 86.69 212 GLU A CA 1
ATOM 1644 C C . GLU A 1 212 ? -79.523 -14.752 74.525 1.00 86.69 212 GLU A C 1
ATOM 1646 O O . GLU A 1 212 ? -80.603 -15.307 74.705 1.00 86.69 212 GLU A O 1
ATOM 1651 N N . ASP A 1 213 ? -78.902 -14.047 75.473 1.00 83.94 213 ASP A N 1
ATOM 1652 C CA . ASP A 1 213 ? -79.408 -13.862 76.839 1.00 83.94 213 ASP A CA 1
ATOM 1653 C C . ASP A 1 213 ? -80.783 -13.167 76.822 1.00 83.94 213 ASP A C 1
ATOM 1655 O O . ASP A 1 213 ? -81.742 -13.679 77.395 1.00 83.94 213 ASP A O 1
ATOM 1659 N N . VAL A 1 214 ? -80.924 -12.067 76.066 1.00 82.44 214 VAL A N 1
ATOM 1660 C CA . VAL A 1 214 ? -82.208 -11.362 75.875 1.00 82.44 214 VAL A CA 1
ATOM 1661 C C . VAL A 1 214 ? -83.256 -12.271 75.223 1.00 82.44 214 VAL A C 1
ATOM 1663 O O . VAL A 1 214 ? -84.430 -12.229 75.585 1.00 82.44 214 VAL A O 1
ATOM 1666 N N . ARG A 1 215 ? -82.865 -13.117 74.261 1.00 77.19 215 ARG A N 1
ATOM 1667 C CA . ARG A 1 215 ? -83.776 -14.087 73.635 1.00 77.19 215 ARG A CA 1
ATOM 1668 C C . ARG A 1 215 ? -84.242 -15.153 74.627 1.00 77.19 215 ARG A C 1
ATOM 1670 O O . ARG A 1 215 ? -85.410 -15.527 74.568 1.00 77.19 215 ARG A O 1
ATOM 1677 N N . VAL A 1 216 ? -83.365 -15.649 75.501 1.00 73.88 216 VAL A N 1
ATOM 1678 C CA . VAL A 1 216 ? -83.711 -16.623 76.552 1.00 73.88 216 VAL A CA 1
ATOM 1679 C C . VAL A 1 216 ? -84.649 -15.989 77.582 1.00 73.88 216 VAL A C 1
ATOM 1681 O O . VAL A 1 216 ? -85.679 -16.579 77.889 1.00 73.88 216 VAL A O 1
ATOM 1684 N N . GLU A 1 217 ? -84.365 -14.763 78.025 1.00 70.38 217 GLU A N 1
ATOM 1685 C CA . GLU A 1 217 ? -85.200 -14.003 78.970 1.00 70.38 217 GLU A CA 1
ATOM 1686 C C . GLU A 1 217 ? -86.599 -13.692 78.403 1.00 70.38 217 GLU A C 1
ATOM 1688 O O . GLU A 1 217 ? -87.599 -13.766 79.109 1.00 70.38 217 GLU A O 1
ATOM 1693 N N . LEU A 1 218 ? -86.705 -13.428 77.096 1.00 64.75 218 LEU A N 1
ATOM 1694 C CA . LEU A 1 218 ? -87.990 -13.271 76.402 1.00 64.75 218 LEU A CA 1
ATOM 1695 C C . LEU A 1 218 ? -88.710 -14.602 76.109 1.00 64.75 218 LEU A C 1
ATOM 1697 O O . LEU A 1 218 ? -89.883 -14.576 75.734 1.00 64.75 218 LEU A O 1
ATOM 1701 N N . SER A 1 219 ? -88.032 -15.748 76.245 1.00 62.62 219 SER A N 1
ATOM 1702 C CA . SER A 1 219 ? -88.595 -17.082 75.980 1.00 62.62 219 SER A CA 1
ATOM 1703 C C . SER A 1 219 ? -89.126 -17.789 77.234 1.00 62.62 219 SER A C 1
ATOM 1705 O O . SER A 1 219 ? -89.808 -18.802 77.080 1.00 62.62 219 SER A O 1
ATOM 1707 N N . ASP A 1 220 ? -88.869 -17.273 78.444 1.00 59.00 220 ASP A N 1
ATOM 1708 C CA . ASP A 1 220 ? -89.408 -17.817 79.701 1.00 59.00 220 ASP A CA 1
ATOM 1709 C C . ASP A 1 220 ? -90.397 -16.836 80.371 1.00 59.00 220 ASP A C 1
ATOM 1711 O O . ASP A 1 220 ? -89.994 -15.929 81.099 1.00 59.00 220 ASP A O 1
ATOM 1715 N N . PRO A 1 221 ? -91.717 -16.968 80.132 1.00 56.09 221 PRO A N 1
ATOM 1716 C CA . PRO A 1 221 ? -92.725 -16.063 80.684 1.00 56.09 221 PRO A CA 1
ATOM 1717 C C . PRO A 1 221 ? -93.096 -16.358 82.152 1.00 56.09 221 PRO A C 1
ATOM 1719 O O . PRO A 1 221 ? -94.112 -15.849 82.627 1.00 56.09 221 PRO A O 1
ATOM 1722 N N . SER A 1 222 ? -92.324 -17.177 82.873 1.00 57.34 222 SER A N 1
ATOM 1723 C CA . SER A 1 222 ? -92.734 -17.717 84.178 1.00 57.34 222 SER A CA 1
ATOM 1724 C C . SER A 1 222 ? -92.478 -16.800 85.382 1.00 57.34 222 SER A C 1
ATOM 1726 O O . SER A 1 222 ? -93.054 -17.056 86.435 1.00 57.34 222 SER A O 1
ATOM 1728 N N . ASP A 1 223 ? -91.674 -15.737 85.256 1.00 51.53 223 ASP A N 1
ATOM 1729 C CA . ASP A 1 223 ? -91.270 -14.892 86.400 1.00 51.53 223 ASP A CA 1
ATOM 1730 C C . ASP A 1 223 ? -91.743 -13.434 86.268 1.00 51.53 223 ASP A C 1
ATOM 1732 O O . ASP A 1 223 ? -90.977 -12.471 86.267 1.00 51.53 223 ASP A O 1
ATOM 1736 N N . ARG A 1 224 ? -93.059 -13.260 86.107 1.00 52.50 224 ARG A N 1
ATOM 1737 C CA . ARG A 1 224 ? -93.735 -11.983 86.385 1.00 52.50 224 ARG A CA 1
ATOM 1738 C C . ARG A 1 224 ? -94.753 -12.191 87.503 1.00 52.50 224 ARG A C 1
ATOM 1740 O O . ARG A 1 224 ? -95.946 -12.328 87.234 1.00 52.50 224 ARG A O 1
ATOM 1747 N N . GLY A 1 225 ? -94.254 -12.234 88.735 1.00 48.25 225 GLY A N 1
ATOM 1748 C CA . GLY A 1 225 ? -95.028 -12.221 89.977 1.00 48.25 225 GLY A CA 1
ATOM 1749 C C . GLY A 1 225 ? -94.401 -11.279 90.986 1.00 48.25 225 GLY A C 1
ATOM 1750 O O . GLY A 1 225 ? -93.254 -11.558 91.385 1.00 48.25 225 GLY A O 1
#